Protein AF-A0A399YX96-F1 (afdb_monomer_lite)

Sequence (307 aa):
MKRCIVVVMVVLVTSLAITVPLSAQGDSEDGCGPETLAQVAQTAIDRYDPDSVSESSEQALARLQTLRDTIGELISSCESTGDQPGDGSSGTGTFADPFKFGVAGDTGQGLSIKVIGVVRPADTLIRSFNRFNDRPGPGQEYIRLTIEVSCNEGGSEACDTNYFDFNLTGSKGVVYDFASVVNDDDLDVTVFPGASGTGTVVFLIDAADTDLRLIYNEGFGSVSDGVFYEAEPSKDSGLEIRADSNVNIRSGPSTNAGVVDSLASGSTVIAFGRNQDGSWVQIANGWVFASLVTTDGDIMQLPITAQ

pLDDT: mean 81.13, std 20.94, range [28.62, 98.5]

Radius of gyration: 25.64 Å; chains: 1; bounding box: 59×78×49 Å

Foldseek 3Di:
DPPPPVVPVVVVVVPPPVPDPPDDDDDDPLQLDPVSLVVVLVVLVVVDDPPPPDDDPVRVVVSVVVSVVVNVVVVVVSVPDDPDQFDPDQFPQAPVTAGEALHWDDFVPQKTKHFQAKEPQCQVVLCVLPVPFDHADVQKGKMKTKMKMAGAAPDDAKDWDFQQQKWKDAPVRDIWHFDPGRHPFGGTDTGDHGDMDMGMTMTIDRNPGHQMWMWGHPPPHDSNSTGIYRRAHDLSHAFKKFFQAWWFFFAAPDPPGDGPDIDHHGDIFGFQAAAPVLQWTAHPRHITGNVRIDGPDDSVSHGHHYD

Secondary structure (DSSP, 8-state):
--SSSHHHHHHHHSS------S------TTS-SHHHHHHHHHHHHHT--TT-TT--HHHHHHHHHHHHHHHHHHHHHHTTS---SS------SSSSSPBPTT--EE-SSSEEEEEEEEESS-HHHHHHH-TTSPPPPTTEEEEEEEEEEEEPTT-SS-EEEEGGGEEEE-TT--EEEBP----SSB-EEEE-TT-EEEEEEEEEEETT--S-EEEE-GGG--GGGSEEEESS--TTSSEEEEESS-EEEESSSSTTSPEEEEEPTT-EEEEEEEETTSSEEEETTEEEEGGGEE-SS-GGGS-EEE-

Structure (mmCIF, N/CA/C/O backbone):
data_AF-A0A399YX96-F1
#
_entry.id   AF-A0A399YX96-F1
#
loop_
_atom_site.group_PDB
_atom_site.id
_atom_site.type_symbol
_atom_site.label_atom_id
_atom_site.label_alt_id
_atom_site.label_comp_id
_atom_site.label_asym_id
_atom_site.label_entity_id
_atom_site.label_seq_id
_atom_site.pdbx_PDB_ins_code
_atom_site.Cartn_x
_atom_site.Cartn_y
_atom_site.Cartn_z
_atom_site.occupancy
_atom_site.B_iso_or_equiv
_atom_site.auth_seq_id
_atom_site.auth_comp_id
_atom_site.auth_asym_id
_atom_site.auth_atom_id
_atom_site.pdbx_PDB_model_num
ATOM 1 N N . MET A 1 1 ? 25.264 54.366 -15.696 1.00 36.03 1 MET A N 1
ATOM 2 C CA . MET A 1 1 ? 24.262 53.298 -15.472 1.00 36.03 1 MET A CA 1
ATOM 3 C C . MET A 1 1 ? 24.603 52.484 -14.217 1.00 36.03 1 MET A C 1
ATOM 5 O O . MET A 1 1 ? 24.780 51.282 -14.292 1.00 36.03 1 MET A O 1
ATOM 9 N N . LYS A 1 2 ? 24.745 53.139 -13.054 1.00 35.56 2 LYS A N 1
ATOM 10 C CA . LYS A 1 2 ? 25.271 52.541 -11.803 1.00 35.56 2 LYS A CA 1
ATOM 11 C C . LYS A 1 2 ? 24.261 52.592 -10.639 1.00 35.56 2 LYS A C 1
ATOM 13 O O . LYS A 1 2 ? 24.653 52.683 -9.488 1.00 35.56 2 LYS A O 1
ATOM 18 N N . ARG A 1 3 ? 22.952 52.611 -10.923 1.00 35.84 3 ARG A N 1
ATOM 19 C CA . ARG A 1 3 ? 21.913 52.832 -9.892 1.00 35.84 3 ARG A CA 1
ATOM 20 C C . ARG A 1 3 ? 20.688 51.905 -9.956 1.00 35.84 3 ARG A C 1
ATOM 22 O O . ARG A 1 3 ? 19.729 52.163 -9.249 1.00 35.84 3 ARG A O 1
ATOM 29 N N . CYS A 1 4 ? 20.711 50.822 -10.742 1.00 29.91 4 CYS A N 1
ATOM 30 C CA . CYS A 1 4 ? 19.530 49.949 -10.896 1.00 29.91 4 CYS A CA 1
ATOM 31 C C . CYS A 1 4 ? 19.675 48.514 -10.359 1.00 29.91 4 CYS A C 1
ATOM 33 O O . CYS A 1 4 ? 18.680 47.806 -10.336 1.00 29.91 4 CYS A O 1
ATOM 35 N N . ILE A 1 5 ? 20.853 48.077 -9.896 1.00 32.53 5 ILE A N 1
ATOM 36 C CA . ILE A 1 5 ? 21.057 46.673 -9.470 1.00 32.53 5 ILE A CA 1
ATOM 37 C C . ILE A 1 5 ? 20.937 46.486 -7.944 1.00 32.53 5 ILE A C 1
ATOM 39 O O . ILE A 1 5 ? 20.555 45.418 -7.487 1.00 32.53 5 ILE A O 1
ATOM 43 N N . VAL A 1 6 ? 21.135 47.542 -7.146 1.00 31.14 6 VAL A N 1
ATOM 44 C CA . VAL A 1 6 ? 21.071 47.465 -5.669 1.00 31.14 6 VAL A CA 1
ATOM 45 C C . VAL A 1 6 ? 19.629 47.373 -5.137 1.00 31.14 6 VAL A C 1
ATOM 47 O O . VAL A 1 6 ? 19.399 46.855 -4.054 1.00 31.14 6 VAL A O 1
ATOM 50 N N . VAL A 1 7 ? 18.627 47.793 -5.916 1.00 30.36 7 VAL A N 1
ATOM 51 C CA . VAL A 1 7 ? 17.219 47.802 -5.468 1.00 30.36 7 VAL A CA 1
ATOM 52 C C . VAL A 1 7 ? 16.543 46.431 -5.618 1.00 30.36 7 VAL A C 1
ATOM 54 O O . VAL A 1 7 ? 15.575 46.153 -4.921 1.00 30.36 7 VAL A O 1
ATOM 57 N N . VAL A 1 8 ? 17.061 45.536 -6.468 1.00 29.70 8 VAL A N 1
ATOM 58 C CA . VAL A 1 8 ? 16.391 44.255 -6.767 1.00 29.70 8 VAL A CA 1
ATOM 59 C C . VAL A 1 8 ? 16.719 43.155 -5.743 1.00 29.70 8 VAL A C 1
ATOM 61 O O . VAL A 1 8 ? 15.898 42.271 -5.535 1.00 29.70 8 VAL A O 1
ATOM 64 N N . MET A 1 9 ? 17.844 43.230 -5.020 1.00 31.31 9 MET A N 1
ATOM 65 C CA . MET A 1 9 ? 18.164 42.240 -3.971 1.00 31.31 9 MET A CA 1
ATOM 66 C C . MET A 1 9 ? 17.649 42.593 -2.568 1.00 31.31 9 MET A C 1
ATOM 68 O O . MET A 1 9 ? 17.456 41.689 -1.762 1.00 31.31 9 MET A O 1
ATOM 72 N N . VAL A 1 10 ? 17.321 43.859 -2.288 1.00 30.53 10 VAL A N 1
ATOM 73 C CA . VAL A 1 10 ? 16.640 44.244 -1.029 1.00 30.53 10 VAL A CA 1
ATOM 74 C C . VAL A 1 10 ? 15.194 43.704 -0.986 1.00 30.53 10 VAL A C 1
ATOM 76 O O . VAL A 1 10 ? 14.619 43.506 0.085 1.00 30.53 10 VAL A O 1
ATOM 79 N N . VAL A 1 11 ? 14.623 43.369 -2.149 1.00 28.62 11 VAL A N 1
ATOM 80 C CA . VAL A 1 11 ? 13.278 42.776 -2.279 1.00 28.62 11 VAL A CA 1
ATOM 81 C C . VAL A 1 11 ? 13.254 41.276 -1.933 1.00 28.62 11 VAL A C 1
ATOM 83 O O . VAL A 1 11 ? 12.212 40.751 -1.546 1.00 28.62 11 VAL A O 1
ATOM 86 N N . LEU A 1 12 ? 14.395 40.579 -1.980 1.00 31.77 12 LEU A N 1
ATOM 87 C CA . LEU A 1 12 ? 14.459 39.144 -1.663 1.00 31.77 12 LEU A CA 1
ATOM 88 C C . LEU A 1 12 ? 14.667 38.848 -0.170 1.00 31.77 12 LEU A C 1
ATOM 90 O O . LEU A 1 12 ? 14.303 37.767 0.278 1.00 31.77 12 LEU A O 1
ATOM 94 N N . VAL A 1 13 ? 15.153 39.813 0.617 1.00 31.67 13 VAL A N 1
ATOM 95 C CA . VAL A 1 13 ? 15.307 39.657 2.079 1.00 31.67 13 VAL A CA 1
ATOM 96 C C . VAL A 1 13 ? 14.071 40.147 2.851 1.00 31.67 13 VAL A C 1
ATOM 98 O O . VAL A 1 13 ? 13.847 39.741 3.982 1.00 31.67 13 VAL A O 1
ATOM 101 N N . THR A 1 14 ? 13.193 40.941 2.230 1.00 31.69 14 THR A N 1
ATOM 102 C CA . THR A 1 14 ? 11.920 41.383 2.842 1.00 31.69 14 THR A CA 1
ATOM 103 C C . THR A 1 14 ? 10.740 40.438 2.589 1.00 31.69 14 THR A C 1
ATOM 105 O O . THR A 1 14 ? 9.659 40.665 3.124 1.00 31.69 14 THR A O 1
ATOM 108 N N . SER A 1 15 ? 10.939 39.359 1.820 1.00 35.44 15 SER A N 1
ATOM 109 C CA . SER A 1 15 ? 9.890 38.364 1.540 1.00 35.44 15 SER A CA 1
ATOM 110 C C . SER A 1 15 ? 9.968 37.104 2.413 1.00 35.44 15 SER A C 1
ATOM 112 O O . SER A 1 15 ? 9.049 36.294 2.369 1.00 35.44 15 SER A O 1
ATOM 114 N N . LEU A 1 16 ? 10.989 36.954 3.269 1.00 34.41 16 LEU A N 1
ATOM 115 C CA . LEU A 1 16 ? 10.926 36.018 4.400 1.00 34.41 16 LEU A CA 1
ATOM 116 C C . LEU A 1 16 ? 10.267 36.710 5.600 1.00 34.41 16 LEU A C 1
ATOM 118 O O . LEU A 1 16 ? 10.857 36.886 6.661 1.00 34.41 16 LEU A O 1
ATOM 122 N N . ALA A 1 17 ? 9.000 37.085 5.440 1.00 33.94 17 ALA A N 1
ATOM 123 C CA . ALA A 1 17 ? 8.111 37.099 6.589 1.00 33.94 17 ALA A CA 1
ATOM 124 C C . ALA A 1 17 ? 7.852 35.629 6.937 1.00 33.94 17 ALA A C 1
ATOM 126 O O . ALA A 1 17 ? 6.899 35.021 6.456 1.00 33.94 17 ALA A O 1
ATOM 127 N N . ILE A 1 18 ? 8.751 35.035 7.724 1.00 35.00 18 ILE A N 1
ATOM 128 C CA . ILE A 1 18 ? 8.459 33.791 8.426 1.00 35.00 18 ILE A CA 1
ATOM 129 C C . ILE A 1 18 ? 7.342 34.149 9.409 1.00 35.00 18 ILE A C 1
ATOM 131 O O . ILE A 1 18 ? 7.588 34.647 10.506 1.00 35.00 18 ILE A O 1
ATOM 135 N N . THR A 1 19 ? 6.089 33.972 8.998 1.00 31.42 19 THR A N 1
ATOM 136 C CA . THR A 1 19 ? 4.968 33.879 9.932 1.00 31.42 19 THR A CA 1
ATOM 137 C C . THR A 1 19 ? 5.165 32.606 10.739 1.00 31.42 19 THR A C 1
ATOM 139 O O . THR A 1 19 ? 4.697 31.538 10.356 1.00 31.42 19 THR A O 1
ATOM 142 N N . VAL A 1 20 ? 5.902 32.720 11.842 1.00 34.75 20 VAL A N 1
ATOM 143 C CA . VAL A 1 20 ? 5.908 31.716 12.903 1.00 34.75 20 VAL A CA 1
ATOM 144 C C . VAL A 1 20 ? 4.530 31.796 13.569 1.00 34.75 20 VAL A C 1
ATOM 146 O O . VAL A 1 20 ? 4.167 32.876 14.049 1.00 34.75 20 VAL A O 1
ATOM 149 N N . PRO A 1 21 ? 3.712 30.728 13.577 1.00 30.67 21 PRO A N 1
ATOM 150 C CA . PRO A 1 21 ? 2.484 30.730 14.354 1.00 30.67 21 PRO A CA 1
ATOM 151 C C . PRO A 1 21 ? 2.845 30.897 15.834 1.00 30.67 21 PRO A C 1
ATOM 153 O O . PRO A 1 21 ? 3.578 30.103 16.421 1.00 30.67 21 PRO A O 1
ATOM 156 N N . LEU A 1 22 ? 2.353 31.985 16.422 1.00 33.50 22 LEU A N 1
ATOM 157 C CA . LEU A 1 22 ? 2.592 32.358 17.808 1.00 33.50 22 LEU A CA 1
ATOM 158 C C . LEU A 1 22 ? 1.700 31.510 18.728 1.00 33.50 22 LEU A C 1
ATOM 160 O O . LEU A 1 22 ? 0.668 31.979 19.199 1.00 33.50 22 LEU A O 1
ATOM 164 N N . SER A 1 23 ? 2.069 30.252 18.965 1.0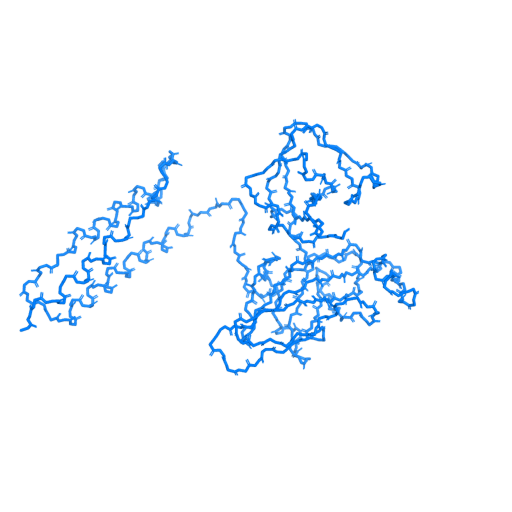0 33.47 23 SER A N 1
ATOM 165 C CA . SER A 1 23 ? 1.504 29.462 20.066 1.00 33.47 23 SER A CA 1
ATOM 166 C C . SER A 1 23 ? 2.339 28.218 20.369 1.00 33.47 23 SER A C 1
ATOM 168 O O . SER A 1 23 ? 2.031 27.135 19.887 1.00 33.47 23 SER A O 1
ATOM 170 N N . ALA A 1 24 ? 3.360 28.364 21.211 1.00 32.66 24 ALA A N 1
ATOM 171 C CA . ALA A 1 24 ? 3.826 27.298 22.097 1.00 32.66 24 ALA A CA 1
ATOM 172 C C . ALA A 1 24 ? 4.673 27.929 23.209 1.00 32.66 24 ALA A C 1
ATOM 174 O O . ALA A 1 24 ? 5.748 28.467 22.966 1.00 32.66 24 ALA A O 1
ATOM 175 N N . GLN A 1 25 ? 4.143 27.915 24.430 1.00 38.53 25 GLN A N 1
ATOM 176 C CA . GLN A 1 25 ? 4.901 28.208 25.640 1.00 38.53 25 GLN A CA 1
ATOM 177 C C . GLN A 1 25 ? 5.758 26.990 25.980 1.00 38.53 25 GLN A C 1
ATOM 179 O O . GLN A 1 25 ? 5.218 25.913 26.221 1.00 38.53 25 GLN A O 1
ATOM 184 N N . GLY A 1 26 ? 7.073 27.184 26.031 1.00 37.34 26 GLY A N 1
ATOM 185 C CA . GLY A 1 26 ? 8.024 26.200 26.530 1.00 37.34 26 GLY A CA 1
ATOM 186 C C . GLY A 1 26 ? 9.453 26.613 26.204 1.00 37.34 26 GLY A C 1
ATOM 187 O O . GLY A 1 26 ? 9.904 26.405 25.084 1.00 37.34 26 GLY A O 1
ATOM 188 N N . ASP A 1 27 ? 10.154 27.196 27.179 1.00 38.47 27 ASP A N 1
ATOM 189 C CA . ASP A 1 27 ? 11.608 27.362 27.125 1.00 38.47 27 ASP A CA 1
ATOM 190 C C . ASP A 1 27 ? 12.251 25.968 27.170 1.00 38.47 27 ASP A C 1
ATOM 192 O O . ASP A 1 27 ? 12.344 25.348 28.230 1.00 38.47 27 ASP A O 1
ATOM 196 N N . SER A 1 28 ? 12.659 25.444 26.015 1.00 46.84 28 SER A N 1
ATOM 197 C CA . SER A 1 28 ? 13.569 24.300 25.955 1.00 46.84 28 SER A CA 1
ATOM 198 C C . SER A 1 28 ? 14.981 24.786 26.297 1.00 46.84 28 SER A C 1
ATOM 200 O O . SER A 1 28 ? 15.499 25.675 25.616 1.00 46.84 28 SER A O 1
ATOM 202 N N . GLU A 1 29 ? 15.617 24.198 27.315 1.00 52.12 29 GLU A N 1
ATOM 203 C CA . GLU A 1 29 ? 16.979 24.541 27.773 1.00 52.12 29 GLU A CA 1
ATOM 204 C C . GLU A 1 29 ? 18.075 24.340 26.698 1.00 52.12 29 GLU A C 1
ATOM 206 O O . GLU A 1 29 ? 19.203 24.796 26.879 1.00 52.12 29 GLU A O 1
ATOM 211 N N . ASP A 1 30 ? 17.734 23.744 25.550 1.00 55.09 30 ASP A N 1
ATOM 212 C CA . ASP A 1 30 ? 18.654 23.407 24.457 1.00 55.09 30 ASP A CA 1
ATOM 213 C C . ASP A 1 30 ? 18.870 24.541 23.431 1.00 55.09 30 ASP A C 1
ATOM 215 O O . ASP A 1 30 ? 19.606 24.379 22.461 1.00 55.09 30 ASP A O 1
ATOM 219 N N . GLY A 1 31 ? 18.248 25.714 23.618 1.00 55.22 31 GLY A N 1
ATOM 220 C CA . GLY A 1 31 ? 18.497 26.903 22.782 1.00 55.22 31 GLY A CA 1
ATOM 221 C C . GLY A 1 31 ? 17.926 26.850 21.355 1.00 55.22 31 GLY A C 1
ATOM 222 O O . GLY A 1 31 ? 18.182 27.755 20.562 1.00 55.22 31 GLY A O 1
ATOM 223 N N . CYS A 1 32 ? 17.120 25.835 21.040 1.00 60.16 32 CYS A N 1
ATOM 224 C CA . CYS A 1 32 ? 16.467 25.638 19.740 1.00 60.16 32 CYS A CA 1
ATOM 225 C C . CYS A 1 32 ? 14.996 26.092 19.709 1.00 60.16 32 CYS A C 1
ATOM 227 O O . CYS A 1 32 ? 14.262 25.784 18.771 1.00 60.16 32 CYS A O 1
ATOM 229 N N . GLY A 1 33 ? 14.554 26.847 20.720 1.00 58.56 33 GLY A N 1
ATOM 230 C CA . GLY A 1 33 ? 13.228 27.458 20.723 1.00 58.56 33 GLY A CA 1
ATOM 231 C C . GLY A 1 33 ? 13.070 28.461 19.569 1.00 58.56 33 GLY A C 1
ATOM 232 O O . GLY A 1 33 ? 14.044 29.118 19.188 1.00 58.56 33 GLY A O 1
ATOM 233 N N . PRO A 1 34 ? 11.854 28.639 19.019 1.00 55.84 34 PRO A N 1
ATOM 234 C CA . PRO A 1 34 ? 11.613 29.535 17.885 1.00 55.84 34 PRO A CA 1
ATOM 235 C C . PRO A 1 34 ? 12.035 30.985 18.172 1.00 55.84 34 PRO A C 1
ATOM 237 O O . PRO A 1 34 ? 12.495 31.684 17.271 1.00 55.84 34 PRO A O 1
ATOM 240 N N . GLU A 1 35 ? 11.941 31.427 19.429 1.00 58.88 35 GLU A N 1
ATOM 241 C CA . GLU A 1 35 ? 12.392 32.752 19.864 1.00 58.88 35 GLU A CA 1
ATOM 242 C C . GLU A 1 35 ? 13.928 32.856 19.902 1.00 58.88 35 GLU A C 1
ATOM 244 O O . GLU A 1 35 ? 14.495 33.842 19.431 1.00 58.88 35 GLU A O 1
ATOM 249 N N . THR A 1 36 ? 14.622 31.811 20.365 1.00 61.62 36 THR A N 1
ATOM 250 C CA . THR A 1 36 ? 16.091 31.749 20.398 1.00 61.62 36 THR A CA 1
ATOM 251 C C . THR A 1 36 ? 16.683 31.663 18.992 1.00 61.62 36 THR A C 1
ATOM 253 O O . THR A 1 36 ? 17.611 32.404 18.672 1.00 61.62 36 THR A O 1
ATOM 256 N N . LEU A 1 37 ? 16.108 30.836 18.115 1.00 62.25 37 LEU A N 1
ATOM 257 C CA . LEU A 1 37 ? 16.505 30.735 16.708 1.00 62.25 37 LEU A CA 1
ATOM 258 C C . LEU A 1 37 ? 16.302 32.058 15.969 1.00 62.25 37 LEU A C 1
ATOM 260 O O . LEU A 1 37 ? 17.200 32.507 15.255 1.00 62.25 37 LEU A O 1
ATOM 264 N N . ALA A 1 38 ? 15.166 32.726 16.191 1.00 63.84 38 ALA A N 1
ATOM 265 C CA . ALA A 1 38 ? 14.924 34.057 15.647 1.00 63.84 38 ALA A CA 1
ATOM 266 C C . ALA A 1 38 ? 15.957 35.075 16.160 1.00 63.84 38 ALA A C 1
ATOM 268 O O . ALA A 1 38 ? 16.471 35.876 15.381 1.00 63.84 38 ALA A O 1
ATOM 269 N N . GLN A 1 39 ? 16.322 35.022 17.442 1.00 65.12 39 GLN A N 1
ATOM 270 C CA . GLN A 1 39 ? 17.298 35.933 18.043 1.00 65.12 39 GLN A CA 1
ATOM 271 C C . GLN A 1 39 ? 18.733 35.691 17.540 1.00 65.12 39 GLN A C 1
ATOM 273 O O . GLN A 1 39 ? 19.479 36.647 17.301 1.00 65.12 39 GLN A O 1
ATOM 278 N N . VAL A 1 40 ? 19.126 34.432 17.330 1.00 64.44 40 VAL A N 1
ATOM 279 C CA . VAL A 1 40 ? 20.440 34.063 16.779 1.00 64.44 40 VAL A CA 1
ATOM 280 C C . VAL A 1 40 ? 20.528 34.421 15.294 1.00 64.44 40 VAL A C 1
ATOM 282 O O . VAL A 1 40 ? 21.515 35.034 14.878 1.00 64.44 40 VAL A O 1
ATOM 285 N N . ALA A 1 41 ? 19.485 34.131 14.510 1.00 63.94 41 ALA A N 1
ATOM 286 C CA . ALA A 1 41 ? 19.393 34.542 13.111 1.00 63.94 41 ALA A CA 1
ATOM 287 C C . ALA A 1 41 ? 19.451 36.070 12.978 1.00 63.94 41 ALA A C 1
ATOM 289 O O . ALA A 1 41 ? 20.222 36.591 12.171 1.00 63.94 41 ALA A O 1
ATOM 290 N N . GLN A 1 42 ? 18.728 36.798 13.833 1.00 66.81 42 GLN A N 1
ATOM 291 C CA . GLN A 1 42 ? 18.772 38.257 13.855 1.00 66.81 42 GLN A CA 1
ATOM 292 C C . GLN A 1 42 ? 20.153 38.784 14.259 1.00 66.81 42 GLN A C 1
ATOM 294 O O . GLN A 1 42 ? 20.643 39.721 13.647 1.00 66.81 42 GLN A O 1
ATOM 299 N N . THR A 1 43 ? 20.848 38.143 15.202 1.00 69.50 43 THR A N 1
ATOM 300 C CA . THR A 1 43 ? 22.228 38.516 15.568 1.00 69.50 43 THR A CA 1
ATOM 301 C C . THR A 1 43 ? 23.212 38.303 14.411 1.00 69.50 43 THR A C 1
ATOM 303 O O . THR A 1 43 ? 24.141 39.095 14.233 1.00 69.50 43 THR A O 1
ATOM 306 N N . ALA A 1 44 ? 23.036 37.244 13.615 1.00 63.28 44 ALA A N 1
ATOM 307 C CA . ALA A 1 44 ? 23.841 36.995 12.419 1.00 63.28 44 ALA A CA 1
ATOM 308 C C . ALA A 1 44 ? 23.560 38.032 11.315 1.00 63.28 44 ALA A C 1
ATOM 310 O O . ALA A 1 44 ? 24.494 38.494 10.657 1.00 63.28 44 ALA A O 1
ATOM 311 N N . ILE A 1 45 ? 22.298 38.448 11.172 1.00 64.94 45 ILE A N 1
ATOM 312 C CA . ILE A 1 45 ? 21.859 39.516 10.262 1.00 64.94 45 ILE A CA 1
ATOM 313 C C . ILE A 1 45 ? 22.354 40.893 10.731 1.00 64.94 45 ILE A C 1
ATOM 315 O O . ILE A 1 45 ? 22.841 41.666 9.921 1.00 64.94 45 ILE A O 1
ATOM 319 N N . ASP A 1 46 ? 22.322 41.205 12.023 1.00 67.94 46 ASP A N 1
ATOM 320 C CA . ASP A 1 46 ? 22.764 42.506 12.548 1.00 67.94 46 ASP A CA 1
ATOM 321 C C . ASP A 1 46 ? 24.291 42.684 12.457 1.00 67.94 46 ASP A C 1
ATOM 323 O O . ASP A 1 46 ? 24.798 43.804 12.389 1.00 67.94 46 ASP A O 1
ATOM 327 N N . ARG A 1 47 ? 25.048 41.578 12.429 1.00 64.62 47 ARG A N 1
ATOM 328 C CA . ARG A 1 47 ? 26.493 41.578 12.129 1.00 64.62 47 ARG A CA 1
ATOM 329 C C . ARG A 1 47 ? 26.791 41.711 10.636 1.00 64.62 47 ARG A C 1
ATOM 331 O O . ARG A 1 47 ? 27.944 41.955 10.268 1.00 64.62 47 ARG A O 1
ATOM 338 N N . TYR A 1 48 ? 25.791 41.533 9.777 1.00 62.38 48 TYR A N 1
ATOM 339 C CA . TYR A 1 48 ? 25.925 41.778 8.353 1.00 62.38 48 TYR A CA 1
ATOM 340 C C . TYR A 1 48 ? 25.882 43.288 8.106 1.00 62.38 48 TYR A C 1
ATOM 342 O O . TYR A 1 48 ? 24.823 43.902 8.081 1.00 62.38 48 TYR A O 1
ATOM 350 N N . ASP A 1 49 ? 27.061 43.887 7.933 1.00 65.75 49 ASP A N 1
ATOM 351 C CA . ASP A 1 49 ? 27.200 45.265 7.459 1.00 65.75 49 ASP A CA 1
ATOM 352 C C . ASP A 1 49 ? 27.146 45.285 5.917 1.00 65.75 49 ASP A C 1
ATOM 354 O O . ASP A 1 49 ? 28.115 44.838 5.281 1.00 65.75 49 ASP A O 1
ATOM 358 N N . PRO A 1 50 ? 26.038 45.756 5.307 1.00 57.06 50 PRO A N 1
ATOM 359 C CA . PRO A 1 50 ? 25.887 45.822 3.855 1.00 57.06 50 PRO A CA 1
ATOM 360 C C . PRO A 1 50 ? 26.731 46.934 3.214 1.00 57.06 50 PRO A C 1
ATOM 362 O O . PRO A 1 50 ? 26.915 46.924 1.997 1.00 57.06 50 PRO A O 1
ATOM 365 N N . ASP A 1 51 ? 27.247 47.877 4.007 1.00 58.91 51 ASP A N 1
ATOM 366 C CA . ASP A 1 51 ? 27.916 49.092 3.543 1.00 58.91 51 ASP A CA 1
ATOM 367 C C . ASP A 1 51 ? 29.431 49.062 3.795 1.00 58.91 51 ASP A C 1
ATOM 369 O O . ASP A 1 51 ? 30.074 50.109 3.849 1.00 58.91 51 ASP A O 1
ATOM 373 N N . SER A 1 52 ? 30.058 47.884 3.885 1.00 58.78 52 SER A N 1
ATOM 374 C CA . SER A 1 52 ? 31.522 47.792 3.964 1.00 58.78 52 SER A CA 1
ATOM 375 C C . SER A 1 52 ? 32.162 48.399 2.703 1.00 58.78 52 SER A C 1
ATOM 377 O O . SER A 1 52 ? 32.203 47.788 1.634 1.00 58.78 52 SER A O 1
ATOM 379 N N . VAL A 1 53 ? 32.652 49.636 2.828 1.00 54.25 53 VAL A N 1
ATOM 380 C CA . VAL A 1 53 ? 32.877 50.589 1.720 1.00 54.25 53 VAL A CA 1
ATOM 381 C C . VAL A 1 53 ? 34.028 50.205 0.763 1.00 54.25 53 VAL A C 1
ATOM 383 O O . VAL A 1 53 ? 34.344 50.955 -0.159 1.00 54.25 53 VAL A O 1
ATOM 386 N N . SER A 1 54 ? 34.675 49.047 0.915 1.00 60.78 54 SER A N 1
ATOM 387 C CA . SER A 1 54 ? 35.861 48.693 0.116 1.00 60.78 54 SER A CA 1
ATOM 388 C C . SER A 1 54 ? 35.938 47.251 -0.382 1.00 60.78 54 SER A C 1
ATOM 390 O O . SER A 1 54 ? 37.024 46.818 -0.762 1.00 60.78 54 SER A O 1
ATOM 392 N N . GLU A 1 55 ? 34.838 46.502 -0.394 1.00 63.56 55 GLU A N 1
ATOM 393 C CA . GLU A 1 55 ? 34.872 45.095 -0.809 1.00 63.56 55 GLU A CA 1
ATOM 394 C C . GLU A 1 55 ? 34.557 44.894 -2.298 1.00 63.56 55 GLU A C 1
ATOM 396 O O . GLU A 1 55 ? 33.732 45.591 -2.896 1.00 63.56 55 GLU A O 1
ATOM 401 N N . SER A 1 56 ? 35.241 43.932 -2.922 1.00 70.38 56 SER A N 1
ATOM 402 C CA . SER A 1 56 ? 34.939 43.483 -4.281 1.00 70.38 56 SER A CA 1
ATOM 403 C C . SER A 1 56 ? 33.660 42.638 -4.305 1.00 70.38 56 SER A C 1
ATOM 405 O O . SER A 1 56 ? 33.234 42.083 -3.293 1.00 70.38 56 SER A O 1
ATOM 407 N N . SER A 1 57 ? 33.048 42.478 -5.482 1.00 63.69 57 SER A N 1
ATOM 408 C CA . SER A 1 57 ? 31.846 41.642 -5.634 1.00 63.69 57 SER A CA 1
ATOM 409 C C . SER A 1 57 ? 32.062 40.178 -5.223 1.00 63.69 57 SER A C 1
ATOM 411 O O . SER A 1 57 ? 31.123 39.522 -4.786 1.00 63.69 57 SER A O 1
ATOM 413 N N . GLU A 1 58 ? 33.292 39.678 -5.336 1.00 72.25 58 GLU A N 1
ATOM 414 C CA . GLU A 1 58 ? 33.666 38.320 -4.931 1.00 72.25 58 GLU A CA 1
ATOM 415 C C . GLU A 1 58 ? 33.743 38.188 -3.402 1.00 72.25 58 GLU A C 1
ATOM 417 O O . GLU A 1 58 ? 33.260 37.210 -2.836 1.00 72.25 58 GLU A O 1
ATOM 422 N N . GLN A 1 59 ? 34.247 39.220 -2.719 1.00 67.44 59 GLN A N 1
ATOM 423 C CA . GLN A 1 59 ? 34.284 39.284 -1.254 1.00 67.44 59 GLN A CA 1
ATOM 424 C C . GLN A 1 59 ? 32.875 39.394 -0.654 1.00 67.44 59 GLN A C 1
ATOM 426 O O . GLN A 1 59 ? 32.562 38.705 0.317 1.00 67.44 59 GLN A O 1
ATOM 431 N N . ALA A 1 60 ? 31.995 40.173 -1.287 1.00 64.62 60 ALA A N 1
ATOM 432 C CA . ALA A 1 60 ? 30.595 40.273 -0.883 1.00 64.62 60 ALA A CA 1
ATOM 433 C C . ALA A 1 60 ? 29.843 38.935 -1.035 1.00 64.62 60 ALA A C 1
ATOM 435 O O . ALA A 1 60 ? 29.053 38.565 -0.165 1.00 64.62 60 ALA A O 1
ATOM 436 N N . LEU A 1 61 ? 30.107 38.184 -2.114 1.00 68.50 61 LEU A N 1
ATOM 437 C CA . LEU A 1 61 ? 29.498 36.869 -2.338 1.00 68.50 61 LEU A CA 1
ATOM 438 C C . LEU A 1 61 ? 29.985 35.833 -1.318 1.00 68.50 61 LEU A C 1
ATOM 440 O O . LEU A 1 61 ? 29.164 35.108 -0.760 1.00 68.50 61 LEU A O 1
ATOM 444 N N . ALA A 1 62 ? 31.289 35.802 -1.033 1.00 70.94 62 ALA A N 1
ATOM 445 C CA . ALA A 1 62 ? 31.862 34.897 -0.039 1.00 70.94 62 ALA A CA 1
ATOM 446 C C . ALA A 1 62 ? 31.264 35.137 1.358 1.00 70.94 62 ALA A C 1
ATOM 448 O O . ALA A 1 62 ? 30.899 34.190 2.046 1.00 70.94 62 ALA A O 1
ATOM 449 N N . ARG A 1 63 ? 31.065 36.402 1.753 1.00 69.75 63 ARG A N 1
ATOM 450 C CA . ARG A 1 63 ? 30.423 36.747 3.034 1.00 69.75 63 ARG A CA 1
ATOM 451 C C . ARG A 1 63 ? 28.955 36.320 3.099 1.00 69.75 63 ARG A C 1
ATOM 453 O O . ARG A 1 63 ? 28.502 35.868 4.148 1.00 69.75 63 ARG A O 1
ATOM 460 N N . LEU A 1 64 ? 28.215 36.431 1.993 1.00 66.69 64 LEU A N 1
ATOM 461 C CA . LEU A 1 64 ? 26.835 35.935 1.906 1.00 66.69 64 LEU A CA 1
ATOM 462 C C . LEU A 1 64 ? 26.759 34.406 1.990 1.00 66.69 64 LEU A C 1
ATOM 464 O O . LEU A 1 64 ? 25.830 33.878 2.597 1.00 66.69 64 LEU A O 1
ATOM 468 N N . GLN A 1 65 ? 27.729 33.701 1.407 1.00 72.31 65 GLN A N 1
ATOM 469 C CA . GLN A 1 65 ? 27.844 32.248 1.543 1.00 72.31 65 GLN A CA 1
ATOM 470 C C . GLN A 1 65 ? 28.138 31.865 2.994 1.00 72.31 65 GLN A C 1
ATOM 472 O O . GLN A 1 65 ? 27.406 31.063 3.551 1.00 72.31 65 GLN A O 1
ATOM 477 N N . THR A 1 66 ? 29.079 32.538 3.662 1.00 74.62 66 THR A N 1
ATOM 478 C CA . THR A 1 66 ? 29.350 32.304 5.091 1.00 74.62 66 THR A CA 1
ATOM 479 C C . THR A 1 66 ? 28.116 32.522 5.971 1.00 74.62 66 THR A C 1
ATOM 481 O O . THR A 1 66 ? 27.874 31.735 6.882 1.00 74.62 66 THR A O 1
ATOM 484 N N . LEU A 1 67 ? 27.313 33.560 5.707 1.00 70.62 67 LEU A N 1
ATOM 485 C CA . LEU A 1 67 ? 26.063 33.795 6.440 1.00 70.62 67 LEU A CA 1
ATOM 486 C C . LEU A 1 67 ? 25.054 32.661 6.211 1.00 70.62 67 LEU A C 1
ATOM 488 O O . LEU A 1 67 ? 24.442 32.188 7.167 1.00 70.62 67 LEU A O 1
ATOM 492 N N . ARG A 1 68 ? 24.903 32.209 4.961 1.00 72.44 68 ARG A N 1
ATOM 493 C CA . ARG A 1 68 ? 24.047 31.069 4.611 1.00 72.44 68 ARG A CA 1
ATOM 494 C C . ARG A 1 68 ? 24.499 29.795 5.318 1.00 72.44 68 ARG A C 1
ATOM 496 O O . ARG A 1 68 ? 23.662 29.122 5.905 1.00 72.44 68 ARG A O 1
ATOM 503 N N . ASP A 1 69 ? 25.792 29.498 5.282 1.00 73.44 69 ASP A N 1
ATOM 504 C CA . ASP A 1 69 ? 26.357 28.283 5.866 1.00 73.44 69 ASP A CA 1
ATOM 505 C C . ASP A 1 69 ? 26.223 28.306 7.394 1.00 73.44 69 ASP A C 1
ATOM 507 O O . ASP A 1 69 ? 25.812 27.318 7.987 1.00 73.44 69 ASP A O 1
ATOM 511 N N . THR A 1 70 ? 26.432 29.468 8.027 1.00 69.88 70 THR A N 1
ATOM 512 C CA . THR A 1 70 ? 26.237 29.643 9.478 1.00 69.88 70 THR A CA 1
ATOM 513 C C . THR A 1 70 ? 24.782 29.401 9.889 1.00 69.88 70 THR A C 1
ATOM 515 O O . THR A 1 70 ? 24.520 28.737 10.888 1.00 69.88 70 THR A O 1
ATOM 518 N N . ILE A 1 71 ? 23.820 29.925 9.120 1.00 67.31 71 ILE A N 1
ATOM 519 C CA . ILE A 1 71 ? 22.390 29.684 9.362 1.00 67.31 71 ILE A CA 1
ATOM 520 C C . ILE A 1 71 ? 22.050 28.205 9.122 1.00 67.31 71 ILE A C 1
ATOM 522 O O . ILE A 1 71 ? 21.302 27.624 9.902 1.00 67.31 71 ILE A O 1
ATOM 526 N N . GLY A 1 72 ? 22.628 27.584 8.089 1.00 64.94 72 GLY A N 1
ATOM 527 C CA . GLY A 1 72 ? 22.448 26.163 7.784 1.00 64.94 72 GLY A CA 1
ATOM 528 C C . GLY A 1 72 ? 22.986 25.235 8.876 1.00 64.94 72 GLY A C 1
ATOM 529 O O . GLY A 1 72 ? 22.293 24.302 9.272 1.00 64.94 72 GLY A O 1
ATOM 530 N N . GLU A 1 73 ? 24.174 25.513 9.418 1.00 70.94 73 GLU A N 1
ATOM 531 C CA . GLU A 1 73 ? 24.763 24.761 10.535 1.00 70.94 73 GLU A CA 1
ATOM 532 C C . GLU A 1 73 ? 23.948 24.914 11.826 1.00 70.94 73 GLU A C 1
ATOM 534 O O . GLU A 1 73 ? 23.764 23.939 12.549 1.00 70.94 73 GLU A O 1
ATOM 539 N N . LEU A 1 74 ? 23.406 26.108 12.098 1.00 63.97 74 LEU A N 1
ATOM 540 C CA . LEU A 1 74 ? 22.517 26.347 13.241 1.00 63.97 74 LEU A CA 1
ATOM 541 C C . LEU A 1 74 ? 21.216 25.544 13.134 1.00 63.97 74 LEU A C 1
ATOM 543 O O . LEU A 1 74 ? 20.828 24.890 14.100 1.00 63.97 74 LEU A O 1
ATOM 547 N N . ILE A 1 75 ? 20.581 25.545 11.959 1.00 63.72 75 ILE A N 1
ATOM 548 C CA . ILE A 1 75 ? 19.387 24.730 11.688 1.00 63.72 75 ILE A CA 1
ATOM 549 C C . ILE A 1 75 ? 19.720 23.243 11.865 1.00 63.72 75 ILE A C 1
ATOM 551 O O . ILE A 1 75 ? 19.058 22.564 12.645 1.00 63.72 75 ILE A O 1
ATOM 555 N N . SER A 1 76 ? 20.817 22.779 11.258 1.00 65.38 76 SER A N 1
ATOM 556 C CA . SER A 1 76 ? 21.272 21.382 11.351 1.00 65.38 76 SER A CA 1
ATOM 557 C C . SER A 1 76 ? 21.601 20.963 12.790 1.00 65.38 76 SER A C 1
ATOM 559 O O . SER A 1 76 ? 21.397 19.815 13.172 1.00 65.38 76 SER A O 1
ATOM 561 N N . SER A 1 77 ? 22.100 21.886 13.622 1.00 62.41 77 SER A N 1
ATOM 562 C CA . SER A 1 77 ? 22.396 21.604 15.033 1.00 62.41 77 SER A CA 1
ATOM 563 C C . SER A 1 77 ? 21.132 21.381 15.872 1.00 62.41 77 SER A C 1
ATOM 565 O O . SER A 1 77 ? 21.150 20.567 16.797 1.00 62.41 77 SER A O 1
ATOM 567 N N . CYS A 1 78 ? 20.0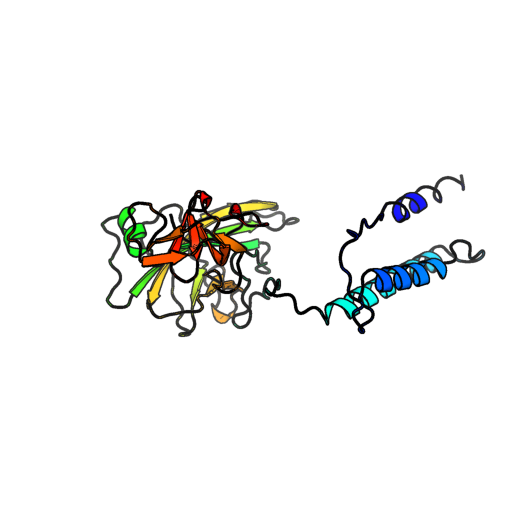24 22.030 15.501 1.00 56.38 78 CYS A N 1
ATOM 568 C CA . CYS A 1 78 ? 18.724 21.906 16.161 1.00 56.38 78 CYS A CA 1
ATOM 569 C C . CYS A 1 78 ? 17.870 20.737 15.649 1.00 56.38 78 CYS A C 1
ATOM 571 O O . CYS A 1 78 ? 16.898 20.365 16.299 1.00 56.38 78 CYS A O 1
ATOM 573 N N . GLU A 1 79 ? 18.245 20.109 14.535 1.00 58.94 79 GLU A N 1
ATOM 574 C CA . GLU A 1 79 ? 17.595 18.891 14.030 1.00 58.94 79 GLU A CA 1
ATOM 575 C C . GLU A 1 79 ? 17.967 17.632 14.842 1.00 58.94 79 GLU A C 1
ATOM 577 O O . GLU A 1 79 ? 17.367 16.578 14.652 1.00 58.94 79 GLU A O 1
ATOM 582 N N . SER A 1 80 ? 18.917 17.722 15.787 1.00 49.06 80 SER A N 1
ATOM 583 C CA . SER A 1 80 ? 19.372 16.572 16.591 1.00 49.06 80 SER A CA 1
ATOM 584 C C . SER A 1 80 ? 18.656 16.367 17.936 1.00 49.06 80 SER A C 1
ATOM 586 O O . SER A 1 80 ? 18.934 15.388 18.630 1.00 49.06 80 SER A O 1
ATOM 588 N N . THR A 1 81 ? 17.698 17.221 18.302 1.00 41.62 81 THR A N 1
ATOM 589 C CA . THR A 1 81 ? 16.903 17.074 19.534 1.00 41.62 81 THR A CA 1
ATOM 590 C C . THR A 1 81 ? 15.429 17.392 19.284 1.00 41.62 81 THR A C 1
ATOM 592 O O . THR A 1 81 ? 14.895 18.414 19.701 1.00 41.62 81 THR A O 1
ATOM 595 N N . GLY A 1 82 ? 14.748 16.474 18.600 1.00 36.66 82 GLY A N 1
ATOM 596 C CA . GLY A 1 82 ? 13.302 16.514 18.403 1.00 36.66 82 GLY A CA 1
ATOM 597 C C . GLY A 1 82 ? 12.713 15.111 18.373 1.00 36.66 82 GLY A C 1
ATOM 598 O O . GLY A 1 82 ? 12.408 14.595 17.306 1.00 36.66 82 GLY A O 1
ATOM 599 N N . ASP A 1 83 ? 12.555 14.495 19.545 1.00 34.44 83 ASP A N 1
ATOM 600 C CA . ASP A 1 83 ? 11.669 13.341 19.717 1.00 34.44 83 ASP A CA 1
ATOM 601 C C . ASP A 1 83 ? 10.220 13.851 19.558 1.00 34.44 83 ASP A C 1
ATOM 603 O O . ASP A 1 83 ? 9.647 14.475 20.457 1.00 34.44 83 ASP A O 1
ATOM 607 N N . GLN A 1 84 ? 9.669 13.704 18.350 1.00 34.19 84 GLN A N 1
ATOM 608 C CA . GLN A 1 84 ? 8.243 13.855 18.057 1.00 34.19 84 GLN A CA 1
ATOM 609 C C . GLN A 1 84 ? 7.612 12.461 17.956 1.00 34.19 84 GLN A C 1
ATOM 611 O O . GLN A 1 84 ? 8.208 11.565 17.357 1.00 34.19 84 GLN A O 1
ATOM 616 N N . PRO A 1 85 ? 6.404 12.250 18.505 1.00 36.25 85 PRO A N 1
ATOM 617 C CA . PRO A 1 85 ? 5.739 10.962 18.409 1.00 36.25 85 PRO A CA 1
ATOM 618 C C . PRO A 1 85 ? 5.289 10.716 16.959 1.00 36.25 85 PRO A C 1
ATOM 620 O O . PRO A 1 85 ? 4.388 11.391 16.466 1.00 36.25 85 PRO A O 1
ATOM 623 N N . GLY A 1 86 ? 5.933 9.742 16.306 1.00 39.38 86 GLY A N 1
ATOM 624 C CA . GLY A 1 86 ? 5.680 9.301 14.929 1.00 39.38 86 GLY A CA 1
ATOM 625 C C . GLY A 1 86 ? 6.817 9.692 13.982 1.00 39.38 86 GLY A C 1
ATOM 626 O O . GLY A 1 86 ? 6.718 10.697 13.289 1.00 39.38 86 GLY A O 1
ATOM 627 N N . ASP A 1 87 ? 7.899 8.912 13.978 1.00 37.31 87 ASP A N 1
ATOM 628 C CA . ASP A 1 87 ? 9.084 9.073 13.122 1.00 37.31 87 ASP A CA 1
ATOM 629 C C . ASP A 1 87 ? 8.718 9.360 11.646 1.00 37.31 87 ASP A C 1
ATOM 631 O O . ASP A 1 87 ? 8.268 8.481 10.914 1.00 37.31 87 ASP A O 1
ATOM 635 N N . GLY A 1 88 ? 8.917 10.615 11.230 1.00 47.03 88 GLY A N 1
ATOM 636 C CA . GLY A 1 88 ? 8.764 11.112 9.861 1.00 47.03 88 GLY A CA 1
ATOM 637 C C . GLY A 1 88 ? 9.976 10.861 8.955 1.00 47.03 88 GLY A C 1
ATOM 638 O O . GLY A 1 88 ? 10.142 11.570 7.963 1.00 47.03 88 GLY A O 1
ATOM 639 N N . SER A 1 89 ? 10.844 9.900 9.275 1.00 60.44 89 SER A N 1
ATOM 640 C CA . SER A 1 89 ? 11.865 9.400 8.359 1.00 60.44 89 SER A CA 1
ATOM 641 C C . SER A 1 89 ? 11.188 8.687 7.198 1.00 60.44 89 SER A C 1
ATOM 643 O O . SER A 1 89 ? 10.402 7.759 7.386 1.00 60.44 89 SER A O 1
ATOM 645 N N . SER A 1 90 ? 11.528 9.078 5.972 1.00 79.81 90 SER A N 1
ATOM 646 C CA . SER A 1 90 ? 11.073 8.387 4.766 1.00 79.81 90 SER A CA 1
ATOM 647 C C . SER A 1 90 ? 11.564 6.941 4.687 1.00 79.81 90 SER A C 1
ATOM 649 O O . SER A 1 90 ? 11.023 6.188 3.885 1.00 79.81 90 SER A O 1
ATOM 651 N N . GLY A 1 91 ? 12.563 6.556 5.493 1.00 87.44 91 GLY A N 1
ATOM 652 C CA . GLY A 1 91 ? 13.396 5.371 5.295 1.00 87.44 91 GLY A CA 1
ATOM 653 C C . GLY A 1 91 ? 14.476 5.609 4.234 1.00 87.44 91 GLY A C 1
ATOM 654 O O . GLY A 1 91 ? 14.416 6.583 3.477 1.00 87.44 91 GLY A O 1
ATOM 655 N N . THR A 1 92 ? 15.478 4.729 4.188 1.00 92.38 92 THR A N 1
ATOM 656 C CA . THR A 1 92 ? 16.621 4.795 3.252 1.00 92.38 92 THR A CA 1
ATOM 657 C C . THR A 1 92 ? 16.548 3.781 2.109 1.00 92.38 92 THR A C 1
ATOM 659 O O . THR A 1 92 ? 17.453 3.726 1.277 1.00 92.38 92 THR A O 1
ATOM 662 N N . GLY A 1 93 ? 15.492 2.966 2.055 1.00 93.56 93 GLY A N 1
ATOM 663 C CA . GLY A 1 93 ? 15.297 1.967 1.003 1.00 93.56 93 GLY A CA 1
ATOM 664 C C . GLY A 1 93 ? 16.137 0.702 1.172 1.00 93.56 93 GLY A C 1
ATOM 665 O O . GLY A 1 93 ? 16.282 -0.070 0.227 1.00 93.56 93 GLY A O 1
ATOM 666 N N . THR A 1 94 ? 16.699 0.466 2.359 1.00 92.81 94 THR A N 1
ATOM 667 C CA . THR A 1 94 ? 17.493 -0.736 2.657 1.00 92.81 94 THR A CA 1
ATOM 668 C C . THR A 1 94 ? 16.638 -1.806 3.326 1.00 92.81 94 THR A C 1
ATOM 670 O O . THR A 1 94 ? 15.583 -1.514 3.877 1.00 92.81 94 THR A O 1
ATOM 673 N N . PHE A 1 95 ? 17.106 -3.058 3.373 1.00 90.00 95 PHE A N 1
ATOM 674 C CA . PHE A 1 95 ? 16.396 -4.077 4.151 1.00 90.00 95 PHE A CA 1
ATOM 675 C C . PHE A 1 95 ? 16.259 -3.665 5.625 1.00 90.00 95 PHE A C 1
ATOM 677 O O . PHE A 1 95 ? 15.208 -3.857 6.214 1.00 90.00 95 PHE A O 1
ATOM 684 N N . ALA A 1 96 ? 17.291 -3.099 6.254 1.00 90.19 96 ALA A N 1
ATOM 685 C CA . ALA A 1 96 ? 17.206 -2.711 7.665 1.00 90.19 96 ALA A CA 1
ATOM 686 C C . ALA A 1 96 ? 16.286 -1.502 7.899 1.00 90.19 96 ALA A C 1
ATOM 688 O O . ALA A 1 96 ? 15.666 -1.411 8.956 1.00 90.19 96 ALA A O 1
ATOM 689 N N . ASP A 1 97 ? 16.196 -0.615 6.913 1.00 92.12 97 ASP A N 1
ATOM 690 C CA . ASP A 1 97 ? 15.448 0.633 6.965 1.00 92.12 97 ASP A CA 1
ATOM 691 C C . ASP A 1 97 ? 14.746 0.878 5.613 1.00 92.12 97 ASP A C 1
ATOM 693 O O . ASP A 1 97 ? 15.249 1.631 4.767 1.00 92.12 97 ASP A O 1
ATOM 697 N N . PRO A 1 98 ? 13.633 0.162 5.356 1.00 94.31 98 PRO A N 1
ATOM 698 C CA . PRO A 1 98 ? 12.887 0.283 4.110 1.00 94.31 98 PRO A CA 1
ATOM 699 C C . PRO A 1 98 ? 12.207 1.647 4.025 1.00 94.31 98 PRO A C 1
ATOM 701 O O . PRO A 1 98 ? 11.880 2.249 5.050 1.00 94.31 98 PRO A O 1
ATOM 704 N N . PHE A 1 99 ? 11.933 2.107 2.805 1.00 94.94 99 PHE A N 1
ATOM 705 C CA . PHE A 1 99 ? 11.057 3.255 2.617 1.00 94.94 99 PHE A CA 1
ATOM 706 C C . PHE A 1 99 ? 9.692 2.984 3.253 1.00 94.94 99 PHE A C 1
ATOM 708 O O . PHE A 1 99 ? 9.129 1.898 3.089 1.00 94.94 99 PHE A O 1
ATOM 715 N N . LYS A 1 100 ? 9.167 3.958 3.995 1.00 91.81 100 LYS A N 1
ATOM 716 C CA . LYS A 1 100 ? 7.920 3.793 4.747 1.00 91.81 100 LYS A CA 1
ATOM 717 C C . LYS A 1 100 ? 6.724 3.598 3.830 1.00 91.81 100 LYS A C 1
ATOM 719 O O . LYS A 1 100 ? 6.681 4.116 2.711 1.00 91.81 100 LYS A O 1
ATOM 724 N N . PHE A 1 101 ? 5.723 2.873 4.321 1.00 90.69 101 PHE A N 1
ATOM 725 C CA . PHE A 1 101 ? 4.479 2.696 3.583 1.00 90.69 101 PHE A CA 1
ATOM 726 C C . PHE A 1 101 ? 3.875 4.068 3.260 1.00 90.69 101 PHE A C 1
ATOM 728 O O . PHE A 1 101 ? 3.818 4.953 4.113 1.00 90.69 101 PHE A O 1
ATOM 735 N N . GLY A 1 102 ? 3.396 4.260 2.031 1.00 87.94 102 GLY A N 1
ATOM 736 C CA . GLY A 1 102 ? 2.814 5.534 1.622 1.00 87.94 102 GLY A CA 1
ATOM 737 C C . GLY A 1 102 ? 3.832 6.665 1.463 1.00 87.94 102 GLY A C 1
ATOM 738 O O . GLY A 1 102 ? 3.417 7.807 1.272 1.00 87.94 102 GLY A O 1
ATOM 739 N N . VAL A 1 103 ? 5.136 6.378 1.477 1.00 89.31 103 VAL A N 1
ATOM 740 C CA . VAL A 1 103 ? 6.202 7.331 1.149 1.00 89.31 103 VAL A CA 1
ATOM 741 C C . VAL A 1 103 ? 6.852 6.930 -0.173 1.00 89.31 103 VAL A C 1
ATOM 743 O O . VAL A 1 103 ? 7.104 5.754 -0.424 1.00 89.31 103 VAL A O 1
ATOM 746 N N . ALA A 1 104 ? 7.069 7.911 -1.053 1.00 92.62 104 ALA A N 1
ATOM 747 C CA . ALA A 1 104 ? 7.768 7.681 -2.311 1.00 92.62 104 ALA A CA 1
ATOM 748 C C . ALA A 1 104 ? 9.272 7.547 -2.046 1.00 92.62 104 ALA A C 1
ATOM 750 O O . ALA A 1 104 ? 9.871 8.430 -1.432 1.00 92.62 104 ALA A O 1
ATOM 751 N N . GLY A 1 105 ? 9.867 6.456 -2.517 1.00 94.12 105 GLY A N 1
ATOM 752 C CA . GLY A 1 105 ? 11.296 6.191 -2.407 1.00 94.12 105 GLY A CA 1
ATOM 753 C C . GLY A 1 105 ? 11.956 6.098 -3.775 1.00 94.12 105 GLY A C 1
ATOM 754 O O . GLY A 1 105 ? 11.497 5.336 -4.633 1.00 94.12 105 GLY A O 1
ATOM 755 N N . ASP A 1 106 ? 13.029 6.866 -3.963 1.00 93.44 106 ASP A N 1
ATOM 756 C CA . ASP A 1 106 ? 13.829 6.858 -5.188 1.00 93.44 106 ASP A CA 1
ATOM 757 C C . ASP A 1 106 ? 14.560 5.519 -5.327 1.00 93.44 106 ASP A C 1
ATOM 759 O O . ASP A 1 106 ? 15.230 5.052 -4.404 1.00 93.44 106 ASP A O 1
ATOM 763 N N . THR A 1 107 ? 14.435 4.905 -6.497 1.00 92.88 107 THR A N 1
ATOM 764 C CA . THR A 1 107 ? 15.121 3.648 -6.815 1.00 92.88 107 THR A CA 1
ATOM 765 C C . THR A 1 107 ? 16.595 3.848 -7.166 1.00 92.88 107 THR A C 1
ATOM 767 O O . THR A 1 107 ? 17.345 2.879 -7.276 1.00 92.88 107 THR A O 1
ATOM 770 N N . GLY A 1 108 ? 17.016 5.094 -7.408 1.00 89.44 108 GLY A N 1
ATOM 771 C CA . GLY A 1 108 ? 18.322 5.423 -7.978 1.00 89.44 108 GLY A CA 1
ATOM 772 C C . GLY A 1 108 ? 18.414 5.171 -9.487 1.00 89.44 108 GLY A C 1
ATOM 773 O O . GLY A 1 108 ? 19.481 5.361 -10.070 1.00 89.44 108 GLY A O 1
ATOM 774 N N . GLN A 1 109 ? 17.312 4.767 -10.128 1.00 87.94 109 GLN A N 1
ATOM 775 C CA . GLN A 1 109 ? 17.235 4.418 -11.553 1.00 87.94 109 GLN A CA 1
ATOM 776 C C . GLN A 1 109 ? 16.354 5.394 -12.350 1.00 87.94 109 GLN A C 1
ATOM 778 O O . GLN A 1 109 ? 15.950 5.113 -13.472 1.00 87.94 109 GLN A O 1
ATOM 783 N N . GLY A 1 110 ? 16.054 6.567 -11.785 1.00 89.62 110 GLY A N 1
ATOM 784 C CA . GLY A 1 110 ? 15.240 7.587 -12.453 1.00 89.62 110 GLY A CA 1
ATOM 785 C C . GLY A 1 110 ? 13.731 7.412 -12.272 1.00 89.62 110 GLY A C 1
ATOM 786 O O . GLY A 1 110 ? 12.970 8.198 -12.831 1.00 89.62 110 GLY A O 1
ATOM 787 N N . LEU A 1 111 ? 13.296 6.452 -11.455 1.00 93.25 111 LEU A N 1
ATOM 788 C CA . LEU A 1 111 ? 11.907 6.316 -11.024 1.00 93.25 111 LEU A CA 1
ATOM 789 C C . LEU A 1 111 ? 11.804 6.195 -9.503 1.00 93.25 111 LEU A C 1
ATOM 791 O O . LEU A 1 111 ? 12.703 5.675 -8.842 1.00 93.25 111 LEU A O 1
ATOM 795 N N . SER A 1 112 ? 10.692 6.668 -8.956 1.00 95.75 112 SER A N 1
ATOM 796 C CA . SER A 1 112 ? 10.334 6.542 -7.546 1.00 95.75 112 SER A CA 1
ATOM 797 C C . SER A 1 112 ? 9.119 5.634 -7.399 1.00 95.75 112 SER A C 1
ATOM 799 O O . SER A 1 112 ? 8.178 5.712 -8.191 1.00 95.75 112 SER A O 1
ATOM 801 N N . ILE A 1 113 ? 9.127 4.795 -6.367 1.00 97.19 113 ILE A N 1
ATOM 802 C CA . ILE A 1 113 ? 8.057 3.837 -6.072 1.00 97.19 113 ILE A CA 1
ATOM 803 C C . ILE A 1 113 ? 7.416 4.190 -4.740 1.00 97.19 113 ILE A C 1
ATOM 805 O O . ILE A 1 113 ? 8.087 4.623 -3.803 1.00 97.19 113 ILE A O 1
ATOM 809 N N . LYS A 1 114 ? 6.105 3.990 -4.651 1.00 95.62 114 LYS A N 1
ATOM 810 C CA . LYS A 1 114 ? 5.321 4.202 -3.440 1.00 95.62 114 LYS A CA 1
ATOM 811 C C . LYS A 1 114 ? 4.286 3.094 -3.300 1.00 95.62 114 LYS A C 1
ATOM 813 O O . LYS A 1 114 ? 3.459 2.898 -4.190 1.00 95.62 114 LYS A O 1
ATOM 818 N N . VAL A 1 115 ? 4.282 2.396 -2.167 1.00 96.62 115 VAL A N 1
ATOM 819 C CA . VAL A 1 115 ? 3.192 1.465 -1.836 1.00 96.62 115 VAL A CA 1
ATOM 820 C C . VAL A 1 115 ? 2.029 2.285 -1.284 1.00 96.62 115 VAL A C 1
ATOM 822 O O . VAL A 1 115 ? 2.163 2.931 -0.248 1.00 96.62 115 VAL A O 1
ATOM 825 N N . ILE A 1 116 ? 0.904 2.307 -2.000 1.00 91.88 116 ILE A N 1
ATOM 826 C CA . ILE A 1 116 ? -0.266 3.144 -1.673 1.00 91.88 116 ILE A CA 1
ATOM 827 C C . ILE A 1 116 ? -1.471 2.335 -1.188 1.00 91.88 116 ILE A C 1
ATOM 829 O O . ILE A 1 116 ? -2.416 2.898 -0.627 1.00 91.88 116 ILE A O 1
ATOM 833 N N . GLY A 1 117 ? -1.445 1.015 -1.373 1.00 90.12 117 GLY A N 1
ATOM 834 C CA . GLY A 1 117 ? -2.489 0.145 -0.858 1.00 90.12 117 GLY A CA 1
ATOM 835 C C . GLY A 1 117 ? -2.045 -1.295 -0.654 1.00 90.12 117 GLY A C 1
ATOM 836 O O . GLY A 1 117 ? -1.120 -1.774 -1.304 1.00 90.12 117 GLY A O 1
ATOM 837 N N . VAL A 1 118 ? -2.735 -1.991 0.241 1.00 95.44 118 VAL A N 1
ATOM 838 C CA . VAL A 1 118 ? -2.518 -3.402 0.558 1.00 95.44 118 VAL A CA 1
ATOM 839 C C . VAL A 1 118 ? -3.848 -4.075 0.873 1.00 95.44 118 VAL A C 1
ATOM 841 O O . VAL A 1 118 ? -4.673 -3.530 1.587 1.00 95.44 118 VAL A O 1
ATOM 844 N N . VAL A 1 119 ? -4.082 -5.280 0.364 1.00 92.88 119 VAL A N 1
ATOM 845 C CA . VAL A 1 119 ? -5.189 -6.135 0.808 1.00 92.88 119 VAL A CA 1
ATOM 846 C C . VAL A 1 119 ? -4.599 -7.452 1.284 1.00 92.88 119 VAL A C 1
ATOM 848 O O . VAL A 1 119 ? -3.945 -8.153 0.510 1.00 92.88 119 VAL A O 1
ATOM 851 N N . ARG A 1 120 ? -4.835 -7.785 2.556 1.00 93.31 120 ARG A N 1
ATOM 852 C CA . ARG A 1 120 ? -4.332 -8.998 3.206 1.00 93.31 120 ARG A CA 1
ATOM 853 C C . ARG A 1 120 ? -5.333 -9.502 4.265 1.00 93.31 120 ARG A C 1
ATOM 855 O O . ARG A 1 120 ? -5.706 -8.722 5.142 1.00 93.31 120 ARG A O 1
ATOM 862 N N . PRO A 1 121 ? -5.774 -10.773 4.218 1.00 94.88 121 PRO A N 1
ATOM 863 C CA . PRO A 1 121 ? -5.644 -11.697 3.090 1.00 94.88 121 PRO A CA 1
ATOM 864 C C . PRO A 1 121 ? -6.470 -11.234 1.879 1.00 94.88 121 PRO A C 1
ATOM 866 O O . PRO A 1 121 ? -7.637 -10.860 2.002 1.00 94.88 121 PRO A O 1
ATOM 869 N N . ALA A 1 122 ? -5.893 -11.325 0.683 1.00 95.62 122 ALA A N 1
ATOM 870 C CA . ALA A 1 122 ? -6.554 -11.037 -0.589 1.00 95.62 122 ALA A CA 1
ATOM 871 C C . ALA A 1 122 ? -7.274 -12.258 -1.194 1.00 95.62 122 ALA A C 1
ATOM 873 O O . ALA A 1 122 ? -7.824 -12.163 -2.288 1.00 95.62 122 ALA A O 1
ATOM 874 N N . ASP A 1 123 ? -7.324 -13.400 -0.505 1.00 95.31 123 ASP A N 1
ATOM 875 C CA . ASP A 1 123 ? -7.835 -14.678 -1.024 1.00 95.31 123 ASP A CA 1
ATOM 876 C C . ASP A 1 123 ? -9.196 -14.582 -1.708 1.00 95.31 123 ASP A C 1
ATOM 878 O O . ASP A 1 123 ? -9.409 -15.117 -2.798 1.00 95.31 123 ASP A O 1
ATOM 882 N N . THR A 1 124 ? -10.137 -13.905 -1.050 1.00 92.25 124 THR A N 1
ATOM 883 C CA . THR A 1 124 ? -11.504 -13.752 -1.559 1.00 92.25 124 THR A CA 1
ATOM 884 C C . THR A 1 124 ? -11.539 -12.796 -2.746 1.00 92.25 124 THR A C 1
ATOM 886 O O . THR A 1 124 ? -12.256 -13.060 -3.712 1.00 92.25 124 THR A O 1
ATOM 889 N N . LEU A 1 125 ? -10.734 -11.731 -2.697 1.00 91.62 125 LEU A N 1
ATOM 890 C CA . LEU A 1 125 ? -10.623 -10.736 -3.758 1.00 91.62 125 LEU A CA 1
ATOM 891 C C . LEU A 1 125 ? -10.045 -11.364 -5.032 1.00 91.62 125 LEU A C 1
ATOM 893 O O . LEU A 1 125 ? -10.707 -11.357 -6.067 1.00 91.62 125 LEU A O 1
ATOM 897 N N . ILE A 1 126 ? -8.889 -12.025 -4.941 1.00 96.62 126 ILE A N 1
ATOM 898 C CA . ILE A 1 126 ? -8.237 -12.692 -6.079 1.00 96.62 126 ILE A CA 1
ATOM 899 C C . ILE A 1 126 ? -9.158 -13.739 -6.711 1.00 96.62 126 ILE A C 1
ATOM 901 O O . ILE A 1 126 ? -9.262 -13.867 -7.929 1.00 96.62 126 ILE A O 1
ATOM 905 N N . ARG A 1 127 ? -9.907 -14.471 -5.891 1.00 94.75 127 ARG A N 1
ATOM 906 C CA . ARG A 1 127 ? -10.901 -15.444 -6.359 1.00 94.75 127 ARG A CA 1
ATOM 907 C C . ARG A 1 127 ? -12.113 -14.841 -7.045 1.00 94.75 127 ARG A C 1
ATOM 909 O O . ARG A 1 127 ? -12.761 -15.545 -7.823 1.00 94.75 127 ARG A O 1
ATOM 916 N N . SER A 1 128 ? -12.443 -13.594 -6.730 1.00 95.06 128 SER A N 1
ATOM 917 C CA . SER A 1 128 ? -13.561 -12.885 -7.346 1.00 95.06 128 SER A CA 1
ATOM 918 C C . SER A 1 128 ? -13.256 -12.484 -8.792 1.00 95.06 128 SER A C 1
ATOM 920 O O . SER A 1 128 ? -14.154 -12.578 -9.627 1.00 95.06 128 SER A O 1
ATOM 922 N N . PHE A 1 129 ? -11.994 -12.159 -9.110 1.00 95.69 129 PHE A N 1
ATOM 923 C CA . PHE A 1 129 ? -11.555 -11.854 -10.477 1.00 95.69 129 PHE A CA 1
ATOM 924 C C . PHE A 1 129 ? -11.624 -13.072 -11.385 1.00 95.69 129 PHE A C 1
ATOM 926 O O . PHE A 1 129 ? -12.108 -13.001 -12.515 1.00 95.69 129 PHE A O 1
ATOM 933 N N . ASN A 1 130 ? -11.184 -14.222 -10.876 1.00 96.19 130 ASN A N 1
ATOM 934 C CA . ASN A 1 130 ? -11.302 -15.471 -11.598 1.00 96.19 130 ASN A CA 1
ATOM 935 C C . ASN A 1 130 ? -11.429 -16.661 -10.646 1.00 96.19 130 ASN A C 1
ATOM 937 O O . ASN A 1 130 ? -10.522 -17.003 -9.890 1.00 96.19 130 ASN A O 1
ATOM 941 N N . ARG A 1 131 ? -12.544 -17.383 -10.768 1.00 95.19 131 ARG A N 1
ATOM 942 C CA . ARG A 1 131 ? -12.806 -18.624 -10.023 1.00 95.19 131 ARG A CA 1
ATOM 943 C C . ARG A 1 131 ? -11.795 -19.749 -10.290 1.00 95.19 131 ARG A C 1
ATOM 945 O O . ARG A 1 131 ? -11.794 -20.719 -9.533 1.00 95.19 131 ARG A O 1
ATOM 952 N N . PHE A 1 132 ? -11.015 -19.650 -11.370 1.00 96.12 132 PHE A N 1
ATOM 953 C CA . PHE A 1 132 ? -9.937 -20.577 -11.724 1.00 96.12 132 PHE A CA 1
ATOM 954 C C . PHE A 1 132 ? -8.584 -20.210 -11.113 1.00 96.12 132 PHE A C 1
ATOM 956 O O . PHE A 1 132 ? -7.670 -21.019 -11.221 1.00 96.12 132 PHE A O 1
ATOM 963 N N . ASN A 1 133 ? -8.456 -19.054 -10.457 1.00 97.06 133 ASN A N 1
ATOM 964 C CA . ASN A 1 133 ? -7.278 -18.779 -9.645 1.00 97.06 133 ASN A CA 1
ATOM 965 C C . ASN A 1 133 ? -7.153 -19.836 -8.546 1.00 97.06 133 ASN A C 1
ATOM 967 O O . ASN A 1 133 ? -8.152 -20.221 -7.911 1.00 97.06 133 ASN A O 1
ATOM 971 N N . ASP A 1 134 ? -5.923 -20.295 -8.337 1.00 96.19 134 ASP A N 1
ATOM 972 C CA . ASP A 1 134 ? -5.623 -21.310 -7.342 1.00 96.19 134 ASP A CA 1
ATOM 973 C C . ASP A 1 134 ? -6.008 -20.840 -5.933 1.00 96.19 134 ASP A C 1
ATOM 975 O O . ASP A 1 134 ? -6.108 -19.652 -5.623 1.00 96.19 134 ASP A O 1
ATOM 979 N N . ARG A 1 135 ? -6.322 -21.804 -5.062 1.00 96.06 135 ARG A N 1
ATOM 980 C CA . ARG A 1 135 ? -6.514 -21.521 -3.634 1.00 96.06 135 ARG A CA 1
ATOM 981 C C . ARG A 1 135 ? -5.143 -21.486 -2.974 1.00 96.06 135 ARG A C 1
ATOM 983 O O . ARG A 1 135 ? -4.364 -22.398 -3.255 1.00 96.06 135 ARG A O 1
ATOM 990 N N . PRO A 1 136 ? -4.901 -20.568 -2.027 1.00 97.50 136 PRO A N 1
ATOM 991 C CA . PRO A 1 136 ? -3.773 -20.712 -1.124 1.00 97.50 136 PRO A CA 1
ATOM 992 C C . PRO A 1 136 ? -3.793 -22.084 -0.442 1.00 97.50 136 PRO A C 1
ATOM 994 O O . PRO A 1 136 ? -4.860 -22.609 -0.089 1.00 97.50 136 PRO A O 1
ATOM 997 N N . GLY A 1 137 ? -2.614 -22.688 -0.298 1.00 96.94 137 GLY A N 1
ATOM 998 C CA . GLY A 1 137 ? -2.441 -23.910 0.474 1.00 96.94 137 GLY A CA 1
ATOM 999 C C . GLY A 1 137 ? -2.622 -23.668 1.979 1.00 96.94 137 GLY A C 1
ATOM 1000 O O . GLY A 1 137 ? -2.766 -22.530 2.427 1.00 96.94 137 GLY A O 1
ATOM 1001 N N . PRO A 1 138 ? -2.613 -24.730 2.803 1.00 97.12 138 PRO A N 1
ATOM 1002 C CA . PRO A 1 138 ? -2.662 -24.583 4.255 1.00 97.12 138 PRO A CA 1
ATOM 1003 C C . PRO A 1 138 ? -1.544 -23.665 4.772 1.00 97.12 138 PRO A C 1
ATOM 1005 O O . PRO A 1 138 ? -0.372 -23.921 4.514 1.00 97.12 138 PRO A O 1
ATOM 1008 N N . GLY A 1 139 ? -1.915 -22.622 5.520 1.00 97.00 139 GLY A N 1
ATOM 1009 C CA . GLY A 1 139 ? -0.968 -21.648 6.077 1.00 97.00 139 GLY A CA 1
ATOM 1010 C C . GLY A 1 139 ? -0.456 -20.605 5.081 1.00 97.00 139 GLY A C 1
ATOM 1011 O O . GLY A 1 139 ? 0.441 -19.847 5.432 1.00 97.00 139 GLY A O 1
ATOM 1012 N N . GLN A 1 140 ? -1.008 -20.554 3.867 1.00 98.31 140 GLN A N 1
ATOM 1013 C CA . GLN A 1 140 ? -0.706 -19.520 2.883 1.00 98.31 140 GLN A CA 1
ATOM 1014 C C . GLN A 1 140 ? -1.895 -18.585 2.694 1.00 98.31 140 GLN A C 1
ATOM 1016 O O . GLN A 1 140 ? -3.041 -18.978 2.911 1.00 98.31 140 GLN A O 1
ATOM 1021 N N . GLU A 1 141 ? -1.615 -17.378 2.224 1.00 98.12 141 GLU A N 1
ATOM 1022 C CA . GLU A 1 141 ? -2.620 -16.399 1.818 1.00 98.12 141 GLU A CA 1
ATOM 1023 C C . GLU A 1 141 ? -2.077 -15.530 0.684 1.00 98.12 141 GLU A C 1
ATOM 1025 O O . GLU A 1 141 ? -0.863 -15.383 0.517 1.00 98.12 141 GLU A O 1
ATOM 1030 N N . TYR A 1 142 ? -2.975 -14.956 -0.109 1.00 98.44 142 TYR A N 1
ATOM 1031 C CA . TYR A 1 142 ? -2.600 -13.908 -1.044 1.00 98.44 142 TYR A CA 1
ATOM 1032 C C . TYR A 1 142 ? -2.477 -12.568 -0.321 1.00 98.44 142 TYR A C 1
ATOM 1034 O O . TYR A 1 142 ? -3.286 -12.232 0.544 1.00 98.44 142 TYR A O 1
ATOM 1042 N N . ILE A 1 143 ? -1.522 -11.758 -0.755 1.00 98.19 143 ILE A N 1
ATOM 1043 C CA . ILE A 1 143 ? -1.455 -10.323 -0.483 1.00 98.19 143 ILE A CA 1
ATOM 1044 C C . ILE A 1 143 ? -1.451 -9.591 -1.825 1.00 98.19 143 ILE A C 1
ATOM 1046 O O . ILE A 1 143 ? -0.765 -10.010 -2.757 1.00 98.19 143 ILE A O 1
ATOM 1050 N N . ARG A 1 144 ? -2.242 -8.522 -1.946 1.00 97.88 144 ARG A N 1
ATOM 1051 C CA . ARG A 1 144 ? -2.294 -7.668 -3.145 1.00 97.88 144 ARG A CA 1
ATOM 1052 C C . ARG A 1 144 ? -1.855 -6.263 -2.774 1.00 97.88 144 ARG A C 1
ATOM 1054 O O . ARG A 1 144 ? -2.523 -5.621 -1.966 1.00 97.88 144 ARG A O 1
ATOM 1061 N N . LEU A 1 145 ? -0.768 -5.791 -3.370 1.00 98.25 145 LEU A N 1
ATOM 1062 C CA . LEU A 1 145 ? -0.246 -4.442 -3.179 1.00 98.25 145 LEU A CA 1
ATOM 1063 C C . LEU A 1 145 ? -0.671 -3.548 -4.340 1.00 98.25 145 LEU A C 1
ATOM 1065 O O . LEU A 1 145 ? -0.694 -3.984 -5.486 1.00 98.25 145 LEU A O 1
ATOM 1069 N N . THR A 1 146 ? -1.010 -2.300 -4.035 1.00 97.25 146 THR A N 1
ATOM 1070 C CA . THR A 1 146 ? -1.218 -1.232 -5.019 1.00 97.25 146 THR A CA 1
ATOM 1071 C C . THR A 1 146 ? -0.021 -0.303 -4.961 1.00 97.25 146 THR A C 1
ATOM 1073 O O . THR A 1 146 ? 0.326 0.202 -3.889 1.00 97.25 146 THR A O 1
ATOM 1076 N N . ILE A 1 147 ? 0.609 -0.102 -6.109 1.00 97.69 147 ILE A N 1
ATOM 1077 C CA . ILE A 1 147 ? 1.870 0.608 -6.257 1.00 97.69 147 ILE A CA 1
ATOM 1078 C C . ILE A 1 147 ? 1.633 1.822 -7.150 1.00 97.69 147 ILE A C 1
ATOM 1080 O O . ILE A 1 147 ? 0.963 1.727 -8.177 1.00 97.69 147 ILE A O 1
ATOM 1084 N N . GLU A 1 148 ? 2.188 2.958 -6.749 1.00 97.25 148 GLU A N 1
ATOM 1085 C CA . GLU A 1 148 ? 2.362 4.132 -7.595 1.00 97.25 148 GLU A CA 1
ATOM 1086 C C . GLU A 1 148 ? 3.824 4.208 -8.044 1.00 97.25 148 GLU A C 1
ATOM 1088 O O . GLU A 1 148 ? 4.746 4.090 -7.232 1.00 97.25 148 GLU A O 1
ATOM 1093 N N . VAL A 1 149 ? 4.019 4.410 -9.343 1.00 97.88 149 VAL A N 1
ATOM 1094 C CA . VAL A 1 149 ? 5.319 4.597 -9.987 1.00 97.88 149 VAL A CA 1
ATOM 1095 C C . VAL A 1 149 ? 5.360 6.009 -10.547 1.00 97.88 149 VAL A C 1
ATOM 1097 O O . VAL A 1 149 ? 4.485 6.397 -11.320 1.00 97.88 149 VAL A O 1
ATOM 1100 N N . SER A 1 150 ? 6.374 6.780 -10.167 1.00 96.50 150 SER A N 1
ATOM 1101 C CA . SER A 1 150 ? 6.600 8.142 -10.656 1.00 96.50 150 SER A CA 1
ATOM 1102 C C . SER A 1 150 ? 7.921 8.214 -11.407 1.00 96.50 150 SER A C 1
ATOM 1104 O O . SER A 1 150 ? 8.954 7.829 -10.866 1.00 96.50 150 SER A O 1
ATOM 1106 N N . CYS A 1 151 ? 7.907 8.724 -12.638 1.00 95.81 151 CYS A N 1
ATOM 1107 C CA . CYS A 1 151 ? 9.135 8.947 -13.397 1.00 95.81 151 CYS A CA 1
ATOM 1108 C C . CYS A 1 151 ? 9.756 10.282 -12.988 1.00 95.81 151 CYS A C 1
ATOM 1110 O O . CYS A 1 151 ? 9.104 11.327 -13.092 1.00 95.81 151 CYS A O 1
ATOM 1112 N N . ASN A 1 152 ? 11.004 10.257 -12.522 1.00 91.25 152 ASN A N 1
ATOM 1113 C CA . ASN A 1 152 ? 11.673 11.441 -11.995 1.00 91.25 152 ASN A CA 1
ATOM 1114 C C . ASN A 1 152 ? 11.819 12.509 -13.099 1.00 91.25 152 ASN A C 1
ATOM 1116 O O . ASN A 1 152 ? 12.002 12.208 -14.283 1.00 91.25 152 ASN A O 1
ATOM 1120 N N . GLU A 1 153 ? 11.725 13.785 -12.722 1.00 88.75 153 GLU A N 1
ATOM 1121 C CA . GLU A 1 153 ? 11.887 14.889 -13.671 1.00 88.75 153 GLU A CA 1
ATOM 1122 C C . GLU A 1 153 ? 13.317 14.972 -14.237 1.00 88.75 153 GLU A C 1
ATOM 1124 O O . GLU A 1 153 ? 14.276 14.431 -13.690 1.00 88.75 153 GLU A O 1
ATOM 1129 N N . GLY A 1 154 ? 13.480 15.697 -15.348 1.00 81.19 154 GLY A N 1
ATOM 1130 C CA . GLY A 1 154 ? 14.793 15.985 -15.938 1.00 81.19 154 GLY A CA 1
ATOM 1131 C C . GLY A 1 154 ? 15.375 14.869 -16.813 1.00 81.19 154 GLY A C 1
ATOM 1132 O O . GLY A 1 154 ? 16.352 15.115 -17.522 1.00 81.19 154 GLY A O 1
ATOM 1133 N N . GLY A 1 155 ? 14.759 13.684 -16.823 1.00 78.38 155 GLY A N 1
ATOM 1134 C CA . GLY A 1 155 ? 15.029 12.633 -17.802 1.00 78.38 155 GLY A CA 1
ATOM 1135 C C . GLY A 1 155 ? 14.518 12.979 -19.207 1.00 78.38 155 GLY A C 1
ATOM 1136 O O . GLY A 1 155 ? 13.728 13.904 -19.400 1.00 78.38 155 GLY A O 1
ATOM 1137 N N . SER A 1 156 ? 14.964 12.217 -20.206 1.00 78.38 156 SER A N 1
ATOM 1138 C CA . SER A 1 156 ? 14.474 12.302 -21.593 1.00 78.38 156 SER A CA 1
ATOM 1139 C C . SER A 1 156 ? 13.845 11.006 -22.106 1.00 78.38 156 SER A C 1
ATOM 1141 O O . SER A 1 156 ? 13.288 10.993 -23.202 1.00 78.38 156 SER A O 1
ATOM 1143 N N . GLU A 1 157 ? 13.954 9.927 -21.336 1.00 89.25 157 GLU A N 1
ATOM 1144 C CA . GLU A 1 157 ? 13.414 8.607 -21.654 1.00 89.25 157 GLU A CA 1
ATOM 1145 C C . GLU A 1 157 ? 12.213 8.320 -20.752 1.00 89.25 157 GLU A C 1
ATOM 1147 O O . GLU A 1 157 ? 12.096 8.894 -19.669 1.00 89.25 157 GLU A O 1
ATOM 1152 N N . ALA A 1 158 ? 11.287 7.492 -21.235 1.00 92.94 158 ALA A N 1
ATOM 1153 C CA . ALA A 1 158 ? 10.177 7.034 -20.413 1.00 92.94 158 ALA A CA 1
ATOM 1154 C C . ALA A 1 158 ? 10.689 6.028 -19.375 1.00 92.94 158 ALA A C 1
ATOM 1156 O O . ALA A 1 158 ? 11.541 5.201 -19.695 1.00 92.94 158 ALA A O 1
ATOM 1157 N N . CYS A 1 159 ? 10.142 6.092 -18.166 1.00 94.38 159 CYS A N 1
ATOM 1158 C CA . CYS A 1 159 ? 10.303 5.043 -17.175 1.00 94.38 159 CYS A CA 1
ATOM 1159 C C . CYS A 1 159 ? 9.308 3.929 -17.494 1.00 94.38 159 CYS A C 1
ATOM 1161 O O . CYS A 1 159 ? 8.127 4.206 -17.728 1.00 94.38 159 CYS A O 1
ATOM 1163 N N . ASP A 1 160 ? 9.794 2.695 -17.511 1.00 93.69 160 ASP A N 1
ATOM 1164 C CA . ASP A 1 160 ? 9.019 1.502 -17.826 1.00 93.69 160 ASP A CA 1
ATOM 1165 C C . ASP A 1 160 ? 9.272 0.460 -16.736 1.00 93.69 160 ASP A C 1
ATOM 1167 O O . ASP A 1 160 ? 10.422 0.187 -16.401 1.00 93.69 160 ASP A O 1
ATOM 1171 N N . THR A 1 161 ? 8.209 -0.064 -16.138 1.00 95.38 161 THR A N 1
ATOM 1172 C CA . THR A 1 161 ? 8.287 -1.138 -15.145 1.00 95.38 161 THR A CA 1
ATOM 1173 C C . THR A 1 161 ? 6.979 -1.906 -15.109 1.00 95.38 161 THR A C 1
ATOM 1175 O O . THR A 1 161 ? 5.909 -1.398 -15.458 1.00 95.38 161 THR A O 1
ATOM 1178 N N . ASN A 1 162 ? 7.052 -3.145 -14.650 1.00 96.06 162 ASN A N 1
ATOM 1179 C CA . ASN A 1 162 ? 5.892 -4.002 -14.506 1.00 96.06 162 ASN A CA 1
ATOM 1180 C C . ASN A 1 162 ? 6.020 -4.892 -13.263 1.00 96.06 162 ASN A C 1
ATOM 1182 O O . ASN A 1 162 ? 7.018 -4.884 -12.547 1.00 96.06 162 ASN A O 1
ATOM 1186 N N . TYR A 1 163 ? 4.992 -5.694 -13.006 1.00 95.69 163 TYR A N 1
ATOM 1187 C CA . TYR A 1 163 ? 4.926 -6.578 -11.844 1.00 95.69 163 TYR A CA 1
ATOM 1188 C C . TYR A 1 163 ? 6.055 -7.625 -11.747 1.00 95.69 163 TYR A C 1
ATOM 1190 O O . TYR A 1 163 ? 6.232 -8.193 -10.670 1.00 95.69 163 TYR A O 1
ATOM 1198 N N . PHE A 1 164 ? 6.810 -7.905 -12.821 1.00 94.69 164 PHE A N 1
ATOM 1199 C CA . PHE A 1 164 ? 7.959 -8.820 -12.779 1.00 94.69 164 PHE A CA 1
ATOM 1200 C C . PHE A 1 164 ? 9.186 -8.212 -12.085 1.00 94.69 164 PHE A C 1
ATOM 1202 O O . PHE A 1 164 ? 10.046 -8.968 -11.640 1.00 94.69 164 PHE A O 1
ATOM 1209 N N . ASP A 1 165 ? 9.261 -6.885 -11.961 1.00 95.50 165 ASP A N 1
ATOM 1210 C CA . ASP A 1 165 ? 10.376 -6.176 -11.312 1.00 95.50 165 ASP A CA 1
ATOM 1211 C C . ASP A 1 165 ? 10.260 -6.155 -9.779 1.00 95.50 165 ASP A C 1
ATOM 1213 O O . ASP A 1 165 ? 10.952 -5.389 -9.103 1.00 95.50 165 ASP A O 1
ATOM 1217 N N . PHE A 1 166 ? 9.342 -6.956 -9.226 1.00 96.38 166 PHE A N 1
ATOM 1218 C CA . PHE A 1 166 ? 8.997 -6.932 -7.816 1.00 96.38 166 PHE A CA 1
ATOM 1219 C C . PHE A 1 166 ? 9.044 -8.310 -7.167 1.00 96.38 166 PHE A C 1
ATOM 1221 O O . PHE A 1 166 ? 8.463 -9.293 -7.631 1.00 96.38 166 PHE A O 1
ATOM 1228 N N . ASN A 1 167 ? 9.645 -8.325 -5.985 1.00 97.12 167 ASN A N 1
ATOM 1229 C CA . ASN A 1 167 ? 9.630 -9.434 -5.048 1.00 97.12 167 ASN A CA 1
ATOM 1230 C C . ASN A 1 167 ? 9.071 -8.974 -3.698 1.00 97.12 167 ASN A C 1
ATOM 1232 O O . ASN A 1 167 ? 8.965 -7.782 -3.416 1.00 97.12 167 ASN A O 1
ATOM 1236 N N . LEU A 1 168 ? 8.739 -9.920 -2.827 1.00 97.62 168 LEU A N 1
ATOM 1237 C CA . LEU A 1 168 ? 8.324 -9.626 -1.459 1.00 97.62 168 LEU A CA 1
ATOM 1238 C C . LEU A 1 168 ? 9.168 -10.427 -0.473 1.00 97.62 168 LEU A C 1
ATOM 1240 O O . LEU A 1 168 ? 9.541 -11.564 -0.742 1.00 97.62 168 LEU A O 1
ATOM 1244 N N . THR A 1 169 ? 9.442 -9.869 0.696 1.00 96.81 169 THR A N 1
ATOM 1245 C CA . THR A 1 169 ? 10.011 -10.614 1.821 1.00 96.81 169 THR A CA 1
ATOM 1246 C C . THR A 1 169 ? 9.380 -10.175 3.136 1.00 96.81 169 THR A C 1
ATOM 1248 O O . THR A 1 169 ? 8.557 -9.266 3.151 1.00 96.81 169 THR A O 1
ATOM 1251 N N . GLY A 1 170 ? 9.745 -10.822 4.235 1.00 94.69 170 GLY A N 1
ATOM 1252 C CA . GLY A 1 170 ? 9.250 -10.517 5.571 1.00 94.69 170 GLY A CA 1
ATOM 1253 C C . GLY A 1 170 ? 10.238 -10.926 6.655 1.00 94.69 170 GLY A C 1
ATOM 1254 O O . GLY A 1 170 ? 11.406 -11.232 6.389 1.00 94.69 170 GLY A O 1
ATOM 1255 N N . SER A 1 171 ? 9.762 -10.961 7.893 1.00 93.62 171 SER A N 1
ATOM 1256 C CA . SER A 1 171 ? 10.528 -11.322 9.085 1.00 93.62 171 SER A CA 1
ATOM 1257 C C . SER A 1 171 ? 11.073 -12.753 9.044 1.00 93.62 171 SER A C 1
ATOM 1259 O O . SER A 1 171 ? 12.086 -13.045 9.685 1.00 93.62 171 SER A O 1
ATOM 1261 N N . LYS A 1 172 ? 10.472 -13.645 8.245 1.00 94.38 172 LYS A N 1
ATOM 1262 C CA . LYS A 1 172 ? 10.998 -15.001 8.004 1.00 94.38 172 LYS A CA 1
ATOM 1263 C C . LYS A 1 172 ? 12.211 -15.037 7.072 1.00 94.38 172 LYS A C 1
ATOM 1265 O O . LYS A 1 172 ? 12.859 -16.079 6.981 1.00 94.38 172 LYS A O 1
ATOM 1270 N N . GLY A 1 173 ? 12.514 -13.943 6.371 1.00 90.75 173 GLY A N 1
ATOM 1271 C CA . GLY A 1 173 ? 13.625 -13.853 5.417 1.00 90.75 173 GLY A CA 1
ATOM 1272 C C . GLY A 1 173 ? 13.454 -14.722 4.166 1.00 90.75 173 GLY A C 1
ATOM 1273 O O . GLY A 1 173 ? 14.425 -14.971 3.454 1.00 90.75 173 GLY A O 1
ATOM 1274 N N . VAL A 1 174 ? 12.238 -15.211 3.903 1.00 94.44 174 VAL A N 1
ATOM 1275 C CA . VAL A 1 174 ? 11.885 -15.889 2.651 1.00 94.44 174 VAL A CA 1
ATOM 1276 C C . VAL A 1 174 ? 11.562 -14.825 1.608 1.00 94.44 174 VAL A C 1
ATOM 1278 O O . VAL A 1 174 ? 10.907 -13.832 1.921 1.00 94.44 174 VAL A O 1
ATOM 1281 N N . VAL A 1 175 ? 12.039 -15.020 0.381 1.00 96.00 175 VAL A N 1
ATOM 1282 C CA . VAL A 1 175 ? 11.675 -14.178 -0.761 1.00 96.00 175 VAL A CA 1
ATOM 1283 C C . VAL A 1 175 ? 10.548 -14.867 -1.520 1.00 96.00 175 VAL A C 1
ATOM 1285 O O . VAL A 1 175 ? 10.642 -16.055 -1.830 1.00 96.00 175 VAL A O 1
ATOM 1288 N N . TYR A 1 176 ? 9.489 -14.118 -1.793 1.00 97.00 176 TYR A N 1
ATOM 1289 C CA . TYR A 1 176 ? 8.334 -14.537 -2.567 1.00 97.00 176 TYR A CA 1
ATOM 1290 C C . TYR A 1 176 ? 8.371 -13.848 -3.931 1.00 97.00 176 TYR A C 1
ATOM 1292 O O . TYR A 1 176 ? 8.591 -12.637 -4.031 1.00 97.00 176 TYR A O 1
ATOM 1300 N N . ASP A 1 177 ? 8.138 -14.631 -4.977 1.00 95.62 177 ASP A N 1
ATOM 1301 C CA . ASP A 1 177 ? 7.865 -14.119 -6.317 1.00 95.62 177 ASP A CA 1
ATOM 1302 C C . ASP A 1 177 ? 6.390 -13.724 -6.442 1.00 95.62 177 ASP A C 1
ATOM 1304 O O . ASP A 1 177 ? 5.534 -14.181 -5.669 1.00 95.62 177 ASP A O 1
ATOM 1308 N N . PHE A 1 178 ? 6.085 -12.886 -7.433 1.00 95.31 178 PHE A N 1
ATOM 1309 C CA . PHE A 1 178 ? 4.706 -12.572 -7.791 1.00 95.31 178 PHE A CA 1
ATOM 1310 C C . PHE A 1 178 ? 3.903 -13.861 -8.056 1.00 95.31 178 PHE A C 1
ATOM 1312 O O . PHE A 1 178 ? 4.395 -14.873 -8.567 1.00 95.31 178 PHE A O 1
ATOM 1319 N N . ALA A 1 179 ? 2.622 -13.832 -7.713 1.00 97.06 179 ALA A N 1
ATOM 1320 C CA . ALA A 1 179 ? 1.695 -14.916 -7.964 1.00 97.06 179 ALA A CA 1
ATOM 1321 C C . ALA A 1 179 ? 1.154 -14.832 -9.395 1.00 97.06 179 ALA A C 1
ATOM 1323 O O . ALA A 1 179 ? 0.582 -13.822 -9.796 1.00 97.06 179 ALA A O 1
ATOM 1324 N N . SER A 1 180 ? 1.249 -15.930 -10.147 1.00 94.88 180 SER A N 1
ATOM 1325 C CA . SER A 1 180 ? 0.619 -16.043 -11.467 1.00 94.88 180 SER A CA 1
ATOM 1326 C C . SER A 1 180 ? -0.883 -16.318 -11.324 1.00 94.88 180 SER A C 1
ATOM 1328 O O . SER A 1 180 ? -1.342 -17.459 -11.387 1.00 94.88 180 SER A O 1
ATOM 1330 N N . VAL A 1 181 ? -1.653 -15.263 -11.066 1.00 96.69 181 VAL A N 1
ATOM 1331 C CA . VAL A 1 181 ? -3.116 -15.286 -10.927 1.00 96.69 181 VAL A CA 1
ATOM 1332 C C . VAL A 1 181 ? -3.740 -14.277 -11.882 1.00 96.69 181 VAL A C 1
ATOM 1334 O O . VAL A 1 181 ? -3.107 -13.306 -12.271 1.00 96.69 181 VAL A O 1
ATOM 1337 N N . VAL A 1 182 ? -5.002 -14.485 -12.254 1.00 97.00 182 VAL A N 1
ATOM 1338 C CA . VAL A 1 182 ? -5.770 -13.443 -12.941 1.00 97.00 182 VAL A CA 1
ATOM 1339 C C . VAL A 1 182 ? -6.192 -12.399 -11.916 1.00 97.00 182 VAL A C 1
ATOM 1341 O O . VAL A 1 182 ? -6.949 -12.705 -10.994 1.00 97.00 182 VAL A O 1
ATOM 1344 N N . ASN A 1 183 ? -5.726 -11.178 -12.099 1.00 94.62 183 ASN A N 1
ATOM 1345 C CA . ASN A 1 183 ? -6.011 -10.036 -11.250 1.00 94.62 183 ASN A CA 1
ATOM 1346 C C . ASN A 1 183 ? -6.515 -8.875 -12.121 1.00 94.62 183 ASN A C 1
ATOM 1348 O O . ASN A 1 183 ? -6.488 -8.949 -13.352 1.00 94.62 183 ASN A O 1
ATOM 1352 N N . ASP A 1 184 ? -7.085 -7.853 -11.493 1.00 92.88 184 ASP A N 1
ATOM 1353 C CA . ASP A 1 184 ? -7.366 -6.597 -12.171 1.00 92.88 184 ASP A CA 1
ATOM 1354 C C . ASP A 1 184 ? -6.187 -5.636 -12.018 1.00 92.88 184 ASP A C 1
ATOM 1356 O O . ASP A 1 184 ? -5.523 -5.612 -10.983 1.00 92.88 184 ASP A O 1
ATOM 1360 N N . ASP A 1 185 ? -5.971 -4.808 -13.042 1.00 93.94 185 ASP A N 1
ATOM 1361 C CA . ASP A 1 185 ? -5.015 -3.700 -12.960 1.00 93.94 185 ASP A CA 1
ATOM 1362 C C . ASP A 1 185 ? -3.601 -4.167 -12.561 1.00 93.94 185 ASP A C 1
ATOM 1364 O O . ASP A 1 185 ? -2.989 -3.639 -11.630 1.00 93.94 185 ASP A O 1
ATOM 1368 N N . ASP A 1 186 ? -3.109 -5.229 -13.210 1.00 97.31 186 ASP A N 1
ATOM 1369 C CA . ASP A 1 186 ? -1.723 -5.671 -13.043 1.00 97.31 186 ASP A CA 1
ATOM 1370 C C . ASP A 1 186 ? -0.778 -4.516 -13.385 1.00 97.31 186 ASP A C 1
ATOM 1372 O O . ASP A 1 186 ? -0.995 -3.789 -14.356 1.00 97.31 186 ASP A O 1
ATOM 1376 N N . LEU A 1 187 ? 0.264 -4.335 -12.573 1.00 97.44 187 LEU A N 1
ATOM 1377 C CA . LEU A 1 187 ? 1.230 -3.265 -12.775 1.00 97.44 187 LEU A CA 1
ATOM 1378 C C . LEU A 1 187 ? 1.964 -3.460 -14.108 1.00 97.44 187 LEU A C 1
ATOM 1380 O O . LEU A 1 187 ? 2.764 -4.383 -14.254 1.00 97.44 187 LEU A O 1
ATOM 1384 N N . ASP A 1 188 ? 1.696 -2.567 -15.052 1.00 96.94 188 ASP A N 1
ATOM 1385 C CA . ASP A 1 188 ? 2.359 -2.450 -16.351 1.00 96.94 188 ASP A CA 1
ATOM 1386 C C . ASP A 1 188 ? 2.341 -0.962 -16.728 1.00 96.94 188 ASP A C 1
ATOM 1388 O O . ASP A 1 188 ? 1.337 -0.428 -17.212 1.00 96.94 188 ASP A O 1
ATOM 1392 N N . VAL A 1 189 ? 3.401 -0.247 -16.346 1.00 96.00 189 VAL A N 1
ATOM 1393 C CA . VAL A 1 189 ? 3.434 1.217 -16.345 1.00 96.00 189 VAL A CA 1
ATOM 1394 C C . VAL A 1 189 ? 4.584 1.712 -17.203 1.00 96.00 189 VAL A C 1
ATOM 1396 O O . VAL A 1 189 ? 5.749 1.562 -16.853 1.00 96.00 189 VAL A O 1
ATOM 1399 N N . THR A 1 190 ? 4.230 2.441 -18.260 1.00 96.62 190 THR A N 1
ATOM 1400 C CA . THR A 1 190 ? 5.164 3.259 -19.036 1.00 96.62 190 THR A CA 1
ATOM 1401 C C . THR A 1 190 ? 4.762 4.730 -18.931 1.00 96.62 190 THR A C 1
ATOM 1403 O O . THR A 1 190 ? 3.699 5.132 -19.413 1.00 96.62 190 THR A O 1
ATOM 1406 N N . VAL A 1 191 ? 5.610 5.557 -18.319 1.00 94.56 191 VAL A N 1
ATOM 1407 C CA . VAL A 1 191 ? 5.341 6.985 -18.074 1.00 94.56 191 VAL A CA 1
ATOM 1408 C C . VAL A 1 191 ? 6.526 7.864 -18.463 1.00 94.56 191 VAL A C 1
ATOM 1410 O O . VAL A 1 191 ? 7.685 7.505 -18.286 1.00 94.56 191 VAL A O 1
ATOM 1413 N N . PHE A 1 192 ? 6.237 9.048 -19.002 1.00 94.75 192 PHE A N 1
ATOM 1414 C CA . PHE A 1 192 ? 7.266 10.044 -19.311 1.00 94.75 192 PHE A CA 1
ATOM 1415 C C . PHE A 1 192 ? 7.717 10.804 -18.051 1.00 94.75 192 PHE A C 1
ATOM 1417 O O . PHE A 1 192 ? 6.966 10.850 -17.075 1.00 94.75 192 PHE A O 1
ATOM 1424 N N . PRO A 1 193 ? 8.901 11.443 -18.072 1.00 95.88 193 PRO A N 1
ATOM 1425 C CA . PRO A 1 193 ? 9.408 12.242 -16.957 1.00 95.88 193 PRO A CA 1
ATOM 1426 C C . PRO A 1 193 ? 8.372 13.232 -16.409 1.00 95.88 193 PRO A C 1
ATOM 1428 O O . PRO A 1 193 ? 7.751 13.977 -17.172 1.00 95.88 193 PRO A O 1
ATOM 1431 N N . GLY A 1 194 ? 8.191 13.232 -15.086 1.00 92.06 194 GLY A N 1
ATOM 1432 C CA . GLY A 1 194 ? 7.206 14.050 -14.371 1.00 92.06 194 GLY A CA 1
ATOM 1433 C C . GLY A 1 194 ? 5.785 13.473 -14.328 1.00 92.06 194 GLY A C 1
ATOM 1434 O O . GLY A 1 194 ? 4.917 14.062 -13.686 1.00 92.06 194 GLY A O 1
ATOM 1435 N N . ALA A 1 195 ? 5.518 12.344 -14.991 1.00 94.62 195 ALA A N 1
ATOM 1436 C CA . ALA A 1 195 ? 4.243 11.636 -14.899 1.00 94.62 195 ALA A CA 1
ATOM 1437 C C . ALA A 1 195 ? 4.319 10.442 -13.934 1.00 94.62 195 ALA A C 1
ATOM 1439 O O . ALA A 1 195 ? 5.394 9.910 -13.646 1.00 94.62 195 ALA A O 1
ATOM 1440 N N . SER A 1 196 ? 3.148 10.007 -13.471 1.00 96.62 196 SER A N 1
ATOM 1441 C CA . SER A 1 196 ? 2.981 8.824 -12.632 1.00 96.62 196 SER A CA 1
ATOM 1442 C C . SER A 1 196 ? 1.892 7.898 -13.169 1.00 96.62 196 SER A C 1
ATOM 1444 O O . SER A 1 196 ? 1.015 8.305 -13.937 1.00 96.62 196 SER A O 1
ATOM 1446 N N . GLY A 1 197 ? 1.980 6.632 -12.777 1.00 95.81 197 GLY A N 1
ATOM 1447 C CA . GLY A 1 197 ? 0.999 5.593 -13.055 1.00 95.81 197 GLY A CA 1
ATOM 1448 C C . GLY A 1 197 ? 0.836 4.682 -11.845 1.00 95.81 197 GLY A C 1
ATOM 1449 O O . GLY A 1 197 ? 1.677 4.667 -10.946 1.00 95.81 197 GLY A O 1
ATOM 1450 N N . THR A 1 198 ? -0.258 3.931 -11.813 1.00 97.19 198 THR A N 1
ATOM 1451 C CA . THR A 1 198 ? -0.552 2.981 -10.739 1.00 97.19 198 THR A CA 1
ATOM 1452 C C . THR A 1 198 ? -0.875 1.617 -11.313 1.00 97.19 198 THR A C 1
ATOM 1454 O O . THR A 1 198 ? -1.358 1.519 -12.436 1.00 97.19 198 THR A O 1
ATOM 1457 N N . GLY A 1 199 ? -0.663 0.587 -10.511 1.00 97.19 199 GLY A N 1
ATOM 1458 C CA . GLY A 1 199 ? -1.112 -0.767 -10.792 1.00 97.19 199 GLY A CA 1
ATOM 1459 C C . GLY A 1 199 ? -0.813 -1.664 -9.604 1.00 97.19 199 GLY A C 1
ATOM 1460 O O . GLY A 1 199 ? -0.422 -1.188 -8.531 1.00 97.19 199 GLY A O 1
ATOM 1461 N N . THR A 1 200 ? -1.028 -2.964 -9.759 1.00 97.88 200 THR A N 1
ATOM 1462 C CA . THR A 1 200 ? -0.998 -3.893 -8.631 1.00 97.88 200 THR A CA 1
ATOM 1463 C C . THR A 1 200 ? -0.114 -5.105 -8.846 1.00 97.88 200 THR A C 1
ATOM 1465 O O . THR A 1 200 ? 0.126 -5.546 -9.967 1.00 97.88 200 THR A O 1
ATOM 1468 N N . VAL A 1 201 ? 0.388 -5.636 -7.732 1.00 98.12 201 VAL A N 1
ATOM 1469 C CA . VAL A 1 201 ? 1.205 -6.850 -7.695 1.00 98.12 201 VAL A CA 1
ATOM 1470 C C . VAL A 1 201 ? 0.644 -7.768 -6.619 1.00 98.12 201 VAL A C 1
ATOM 1472 O O . VAL A 1 201 ? 0.318 -7.332 -5.511 1.00 98.12 201 VAL A O 1
ATOM 1475 N N . VAL A 1 202 ? 0.502 -9.048 -6.950 1.00 98.44 202 VAL A N 1
ATOM 1476 C CA . VAL A 1 202 ? -0.047 -10.069 -6.054 1.00 98.44 202 VAL A CA 1
ATOM 1477 C C . VAL A 1 202 ? 1.057 -11.045 -5.683 1.00 98.44 202 VAL A C 1
ATOM 1479 O O . VAL A 1 202 ? 1.795 -11.485 -6.554 1.00 98.44 202 VAL A O 1
ATOM 1482 N N . PHE A 1 203 ? 1.131 -11.442 -4.415 1.00 98.50 203 PHE A N 1
ATOM 1483 C CA . PHE A 1 203 ? 2.055 -12.467 -3.924 1.00 98.50 203 PHE A CA 1
ATOM 1484 C C . PHE A 1 203 ? 1.283 -13.549 -3.168 1.00 98.50 203 PHE A C 1
ATOM 1486 O O . PHE A 1 203 ? 0.273 -13.257 -2.526 1.00 98.50 203 PHE A O 1
ATOM 1493 N N . LEU A 1 204 ? 1.759 -14.795 -3.227 1.00 98.50 204 LEU A N 1
ATOM 1494 C CA . LEU A 1 204 ? 1.299 -15.886 -2.363 1.00 98.50 204 LEU A CA 1
ATOM 1495 C C . LEU A 1 204 ? 2.344 -16.103 -1.269 1.00 98.50 204 LEU A C 1
ATOM 1497 O O . LEU A 1 204 ? 3.449 -16.560 -1.555 1.00 98.50 204 LEU A O 1
ATOM 1501 N N . ILE A 1 205 ? 1.990 -15.789 -0.028 1.00 98.38 205 ILE A N 1
ATOM 1502 C CA . ILE A 1 205 ? 2.929 -15.746 1.097 1.00 98.38 205 ILE A CA 1
ATOM 1503 C C . ILE A 1 205 ? 2.569 -16.772 2.165 1.00 98.38 205 ILE A C 1
ATOM 1505 O O . ILE A 1 205 ? 1.467 -17.324 2.174 1.00 98.38 205 ILE A O 1
ATOM 1509 N N . ASP A 1 206 ? 3.491 -17.018 3.092 1.00 98.25 206 ASP A N 1
ATOM 1510 C CA . ASP A 1 206 ? 3.152 -17.658 4.361 1.00 98.25 206 ASP A CA 1
ATOM 1511 C C . ASP A 1 206 ? 2.355 -16.664 5.225 1.00 98.25 206 ASP A C 1
ATOM 1513 O O . ASP A 1 206 ? 2.816 -15.559 5.511 1.00 98.25 206 ASP A O 1
ATOM 1517 N N . ALA A 1 207 ? 1.158 -17.059 5.660 1.00 96.62 207 ALA A N 1
ATOM 1518 C CA . ALA A 1 207 ? 0.235 -16.187 6.388 1.00 96.62 207 ALA A CA 1
ATOM 1519 C C . ALA A 1 207 ? 0.775 -15.717 7.752 1.00 96.62 207 ALA A C 1
ATOM 1521 O O . ALA A 1 207 ? 0.290 -14.739 8.315 1.00 96.62 207 ALA A O 1
ATOM 1522 N N . ALA A 1 208 ? 1.781 -16.402 8.301 1.00 95.75 208 ALA A N 1
ATOM 1523 C CA . ALA A 1 208 ? 2.443 -16.021 9.543 1.00 95.75 208 ALA A CA 1
ATOM 1524 C C . ALA A 1 208 ? 3.727 -15.196 9.326 1.00 95.75 208 ALA A C 1
ATOM 1526 O O . ALA A 1 208 ? 4.448 -14.960 10.293 1.00 95.75 208 ALA A O 1
ATOM 1527 N N . ASP A 1 209 ? 4.063 -14.812 8.091 1.00 96.88 209 ASP A N 1
ATOM 1528 C CA . ASP A 1 209 ? 5.154 -13.869 7.822 1.00 96.88 209 ASP A CA 1
ATOM 1529 C C . ASP A 1 209 ? 4.708 -12.428 8.121 1.00 96.88 209 ASP A C 1
ATOM 1531 O O . ASP A 1 209 ? 3.597 -12.018 7.766 1.00 96.88 209 ASP A O 1
ATOM 1535 N N . THR A 1 210 ? 5.553 -11.669 8.812 1.00 92.81 210 THR A N 1
ATOM 1536 C CA . THR A 1 210 ? 5.265 -10.301 9.285 1.00 92.81 210 THR A CA 1
ATOM 1537 C C . THR A 1 210 ? 6.299 -9.327 8.748 1.00 92.81 210 THR A C 1
ATOM 1539 O O . THR A 1 210 ? 7.253 -9.746 8.101 1.00 92.81 210 THR A O 1
ATOM 1542 N N . ASP A 1 211 ? 6.129 -8.032 9.024 1.00 91.56 211 ASP A N 1
ATOM 1543 C CA . ASP A 1 211 ? 7.103 -6.992 8.659 1.00 91.56 211 ASP A CA 1
ATOM 1544 C C . ASP A 1 211 ? 7.449 -7.045 7.166 1.00 91.56 211 ASP A C 1
ATOM 1546 O O . ASP A 1 211 ? 8.616 -7.034 6.765 1.00 91.56 211 ASP A O 1
ATOM 1550 N N . LEU A 1 212 ? 6.396 -7.197 6.354 1.00 96.56 212 LEU A N 1
ATOM 1551 C CA . LEU A 1 212 ? 6.519 -7.442 4.929 1.00 96.56 212 LEU A CA 1
ATOM 1552 C C . LEU A 1 212 ? 7.139 -6.240 4.222 1.00 96.56 212 LEU A C 1
ATOM 1554 O O . LEU A 1 212 ? 6.801 -5.082 4.483 1.00 96.56 212 LEU A O 1
ATOM 1558 N N . ARG A 1 213 ? 8.031 -6.538 3.284 1.00 96.88 213 ARG A N 1
ATOM 1559 C CA . ARG A 1 213 ? 8.782 -5.567 2.499 1.00 96.88 213 ARG A CA 1
ATOM 1560 C C . ARG A 1 213 ? 8.683 -5.913 1.030 1.00 96.88 213 ARG A C 1
ATOM 1562 O O . ARG A 1 213 ? 9.049 -7.018 0.628 1.00 96.88 213 ARG A O 1
ATOM 1569 N N . LEU A 1 214 ? 8.202 -4.960 0.249 1.00 98.06 214 LEU A N 1
ATOM 1570 C CA . LEU A 1 214 ? 8.288 -4.984 -1.200 1.00 98.06 214 LEU A CA 1
ATOM 1571 C C . LEU A 1 214 ? 9.730 -4.679 -1.600 1.00 98.06 214 LEU A C 1
ATOM 1573 O O . LEU A 1 214 ? 10.360 -3.783 -1.040 1.00 98.06 214 LEU A O 1
ATOM 1577 N N . ILE A 1 215 ? 10.237 -5.434 -2.559 1.00 97.38 215 ILE A N 1
ATOM 1578 C CA . ILE A 1 215 ? 11.565 -5.279 -3.136 1.00 97.38 215 ILE A CA 1
ATOM 1579 C C . ILE A 1 215 ? 11.358 -4.876 -4.589 1.00 97.38 215 ILE A C 1
ATOM 1581 O O . ILE A 1 215 ? 10.667 -5.590 -5.310 1.00 97.38 215 ILE A O 1
ATOM 1585 N N . TYR A 1 216 ? 11.947 -3.759 -5.002 1.00 96.56 216 TYR A N 1
ATOM 1586 C CA . TYR A 1 216 ? 12.093 -3.409 -6.411 1.00 96.56 216 TYR A CA 1
ATOM 1587 C C . TYR A 1 216 ? 13.474 -3.839 -6.910 1.00 96.56 216 TYR A C 1
ATOM 1589 O O . TYR A 1 216 ? 14.498 -3.446 -6.339 1.00 96.56 216 TYR A O 1
ATOM 1597 N N . ASN A 1 217 ? 13.500 -4.645 -7.968 1.00 91.62 217 ASN A N 1
ATOM 1598 C CA . ASN A 1 217 ? 14.697 -5.197 -8.590 1.00 91.62 217 ASN A CA 1
ATOM 1599 C C . ASN A 1 217 ? 14.484 -5.369 -10.102 1.00 91.62 217 ASN A C 1
ATOM 1601 O O . ASN A 1 217 ? 14.126 -6.447 -10.574 1.00 91.62 217 ASN A O 1
ATOM 1605 N N . GLU A 1 218 ? 14.758 -4.300 -10.852 1.00 82.88 218 GLU A N 1
ATOM 1606 C CA . GLU A 1 218 ? 14.612 -4.249 -12.312 1.00 82.88 218 GLU A CA 1
ATOM 1607 C C . GLU A 1 218 ? 15.193 -5.491 -13.016 1.00 82.88 218 GLU A C 1
ATOM 1609 O O . GLU A 1 218 ? 16.343 -5.890 -12.781 1.00 82.88 218 GLU A O 1
ATOM 1614 N N . GLY A 1 219 ? 14.403 -6.103 -13.905 1.00 63.72 219 GLY A N 1
ATOM 1615 C CA . GLY A 1 219 ? 14.901 -7.015 -14.935 1.00 63.72 219 GLY A CA 1
ATOM 1616 C C . GLY A 1 219 ? 15.643 -8.252 -14.420 1.00 63.72 219 GLY A C 1
ATOM 1617 O O . GLY A 1 219 ? 16.605 -8.689 -15.057 1.00 63.72 219 GLY A O 1
ATOM 1618 N N . PHE A 1 220 ? 15.202 -8.835 -13.299 1.00 63.09 220 PHE A N 1
ATOM 1619 C CA . PHE A 1 220 ? 15.830 -9.992 -12.634 1.00 63.09 220 PHE A CA 1
ATOM 1620 C C . PHE A 1 220 ? 17.190 -9.693 -11.979 1.00 63.09 220 PHE A C 1
ATOM 1622 O O . PHE A 1 220 ? 18.027 -10.592 -11.824 1.00 63.09 220 PHE A O 1
ATOM 1629 N N . GLY A 1 221 ? 17.422 -8.441 -11.576 1.00 68.62 221 GLY A N 1
ATOM 1630 C CA . GLY A 1 221 ? 18.533 -8.077 -10.701 1.00 68.62 221 GLY A CA 1
ATOM 1631 C C . GLY A 1 221 ? 18.532 -8.872 -9.388 1.00 68.62 221 GLY A C 1
ATOM 1632 O O . GLY A 1 221 ? 17.519 -9.444 -8.972 1.00 68.62 221 GLY A O 1
ATOM 1633 N N . SER A 1 222 ? 19.687 -8.922 -8.717 1.00 80.25 222 SER A N 1
ATOM 1634 C CA . SER A 1 222 ? 19.791 -9.604 -7.425 1.00 80.25 222 SER A CA 1
ATOM 1635 C C . SER A 1 222 ? 18.844 -8.961 -6.413 1.00 80.25 222 SER A C 1
ATOM 1637 O O . SER A 1 222 ? 18.961 -7.774 -6.124 1.00 80.25 222 SER A O 1
ATOM 1639 N N . VAL A 1 223 ? 17.962 -9.759 -5.807 1.00 83.25 223 VAL A N 1
ATOM 1640 C CA . VAL A 1 223 ? 17.059 -9.307 -4.732 1.00 83.25 223 VAL A CA 1
ATOM 1641 C C . VAL A 1 223 ? 17.806 -8.714 -3.532 1.00 83.25 223 VAL A C 1
ATOM 1643 O O . VAL A 1 223 ? 17.240 -7.921 -2.788 1.00 83.25 223 VAL A O 1
ATOM 1646 N N . SER A 1 224 ? 19.084 -9.069 -3.341 1.00 82.75 224 SER A N 1
ATOM 1647 C CA . SER A 1 224 ? 19.935 -8.492 -2.290 1.00 82.75 224 SER A CA 1
ATOM 1648 C C . SER A 1 224 ? 20.277 -7.023 -2.513 1.00 82.75 224 SER A C 1
ATOM 1650 O O . SER A 1 224 ? 20.588 -6.329 -1.549 1.00 82.75 224 SER A O 1
ATOM 1652 N N . ASP A 1 225 ? 20.244 -6.583 -3.769 1.00 86.44 225 ASP A N 1
ATOM 1653 C CA . ASP A 1 225 ? 20.665 -5.250 -4.197 1.00 86.44 225 ASP A CA 1
ATOM 1654 C C . ASP A 1 225 ? 19.447 -4.371 -4.528 1.00 86.44 225 ASP A C 1
ATOM 1656 O O . ASP A 1 225 ? 19.599 -3.244 -4.994 1.00 86.44 225 ASP A O 1
ATOM 1660 N N . GLY A 1 226 ? 18.239 -4.904 -4.308 1.00 92.75 226 GLY A N 1
ATOM 1661 C CA . GLY A 1 226 ? 16.984 -4.212 -4.551 1.00 92.75 226 GLY A CA 1
ATOM 1662 C C . GLY A 1 226 ? 16.715 -3.090 -3.552 1.00 92.75 226 GLY A C 1
ATOM 1663 O O . GLY A 1 226 ? 17.357 -2.973 -2.505 1.00 92.75 226 GLY A O 1
ATOM 1664 N N . VAL A 1 227 ? 15.718 -2.276 -3.882 1.00 96.19 227 VAL A N 1
ATOM 1665 C CA . VAL A 1 227 ? 15.246 -1.178 -3.033 1.00 96.19 227 VAL A CA 1
ATOM 1666 C C . VAL A 1 227 ? 14.014 -1.640 -2.269 1.00 96.19 227 VAL A C 1
ATOM 1668 O O . VAL A 1 227 ? 13.096 -2.220 -2.850 1.00 96.19 227 VAL A O 1
ATOM 1671 N N . PHE A 1 228 ? 14.010 -1.418 -0.957 1.00 96.62 228 PHE A N 1
ATOM 1672 C CA . PHE A 1 228 ? 13.018 -1.977 -0.045 1.00 96.62 228 PHE A CA 1
ATOM 1673 C C . PHE A 1 228 ? 11.991 -0.933 0.385 1.00 96.62 228 PHE A C 1
ATOM 1675 O O . PHE A 1 228 ? 12.346 0.176 0.780 1.00 96.62 228 PHE A O 1
ATOM 1682 N N . TYR A 1 229 ? 10.725 -1.335 0.395 1.00 97.06 229 TYR A N 1
ATOM 1683 C CA . TYR A 1 229 ? 9.579 -0.529 0.809 1.00 97.06 229 TYR A CA 1
ATOM 1684 C C . TYR A 1 229 ? 8.735 -1.337 1.794 1.00 97.06 229 TYR A C 1
ATOM 1686 O O . TYR A 1 229 ? 8.561 -2.539 1.606 1.00 97.06 229 TYR A O 1
ATOM 1694 N N . GLU A 1 230 ? 8.186 -0.720 2.835 1.00 95.69 230 GLU A N 1
ATOM 1695 C CA . GLU A 1 230 ? 7.191 -1.377 3.686 1.00 95.69 230 GLU A CA 1
ATOM 1696 C C . GLU A 1 230 ? 5.959 -1.737 2.841 1.00 95.69 230 GLU A C 1
ATOM 1698 O O . GLU A 1 230 ? 5.400 -0.900 2.129 1.00 95.69 230 GLU A O 1
ATOM 1703 N N . ALA A 1 231 ? 5.537 -3.001 2.899 1.00 96.62 231 ALA A N 1
ATOM 1704 C CA . ALA A 1 231 ? 4.387 -3.497 2.143 1.00 96.62 231 ALA A CA 1
ATOM 1705 C C . ALA A 1 231 ? 3.061 -3.333 2.901 1.00 96.62 231 ALA A C 1
ATOM 1707 O O . ALA A 1 231 ? 1.988 -3.443 2.311 1.00 96.62 231 ALA A O 1
ATOM 1708 N N . GLU A 1 232 ? 3.127 -3.068 4.205 1.00 91.44 232 GLU A N 1
ATOM 1709 C CA . GLU A 1 232 ? 1.978 -2.847 5.076 1.00 91.44 232 GLU A CA 1
ATOM 1710 C C . GLU A 1 232 ? 2.196 -1.569 5.894 1.00 91.44 232 GLU A C 1
ATOM 1712 O O . GLU A 1 232 ? 3.329 -1.296 6.295 1.00 91.44 232 GLU A O 1
ATOM 1717 N N . PRO A 1 233 ? 1.140 -0.786 6.167 1.00 86.06 233 PRO A N 1
ATOM 1718 C CA . PRO A 1 233 ? 1.267 0.368 7.039 1.00 86.06 233 PRO A CA 1
ATOM 1719 C C . PRO A 1 233 ? 1.567 -0.068 8.472 1.00 86.06 233 PRO A C 1
ATOM 1721 O O . PRO A 1 233 ? 0.984 -1.029 8.987 1.00 86.06 233 PRO A O 1
ATOM 1724 N N . SER A 1 234 ? 2.453 0.668 9.139 1.00 77.44 234 SER A N 1
ATOM 1725 C CA . SER A 1 234 ? 2.721 0.435 10.553 1.00 77.44 234 SER A CA 1
ATOM 1726 C C . SER A 1 234 ? 1.486 0.788 11.388 1.00 77.44 234 SER A C 1
ATOM 1728 O O . SER A 1 234 ? 0.876 1.846 11.244 1.00 77.44 234 SER A O 1
ATOM 1730 N N . LYS A 1 235 ? 1.109 -0.126 12.286 1.00 72.75 235 LYS A N 1
ATOM 1731 C CA . LYS A 1 235 ? -0.067 0.028 13.160 1.00 72.75 235 LYS A CA 1
ATOM 1732 C C . LYS A 1 235 ? 0.118 1.115 14.217 1.00 72.75 235 LYS A C 1
ATOM 1734 O O . LYS A 1 235 ? -0.870 1.570 14.790 1.00 72.75 235 LYS A O 1
ATOM 1739 N N . ASP A 1 236 ? 1.365 1.515 14.437 1.00 69.31 236 ASP A N 1
ATOM 1740 C CA . ASP A 1 236 ? 1.770 2.492 15.442 1.00 69.31 236 ASP A CA 1
ATOM 1741 C C . ASP A 1 236 ? 2.053 3.871 14.823 1.00 69.31 236 ASP A C 1
ATOM 1743 O O . ASP A 1 236 ? 2.217 4.852 15.543 1.00 69.31 236 ASP A O 1
ATOM 1747 N N . SER A 1 237 ? 2.066 3.967 13.489 1.00 69.19 237 SER A N 1
ATOM 1748 C CA . SER A 1 237 ? 2.221 5.216 12.743 1.00 69.19 237 SER A CA 1
ATOM 1749 C C . SER A 1 237 ? 0.971 5.462 11.905 1.00 69.19 237 SER A C 1
ATOM 1751 O O . SER A 1 237 ? 0.746 4.818 10.880 1.00 69.19 237 SER A O 1
ATOM 1753 N N . GLY A 1 238 ? 0.133 6.389 12.350 1.00 80.44 238 GLY A N 1
ATOM 1754 C CA . GLY A 1 238 ? -1.125 6.681 11.686 1.00 80.44 238 GLY A CA 1
ATOM 1755 C C . GLY A 1 238 ? -1.754 7.966 12.192 1.00 80.44 238 GLY A C 1
ATOM 1756 O O . GLY A 1 238 ? -1.159 8.723 12.956 1.00 80.44 238 GLY A O 1
ATOM 1757 N N . LEU A 1 239 ? -2.979 8.207 11.753 1.00 89.12 239 LEU A N 1
ATOM 1758 C CA . LEU A 1 239 ? -3.746 9.377 12.128 1.00 89.12 239 LEU A CA 1
ATOM 1759 C C . LEU A 1 239 ? -4.468 9.128 13.453 1.00 89.12 239 LEU A C 1
ATOM 1761 O O . LEU A 1 239 ? -5.223 8.162 13.576 1.00 89.12 239 LEU A O 1
ATOM 1765 N N . GLU A 1 240 ? -4.280 10.008 14.437 1.00 93.44 240 GLU A N 1
ATOM 1766 C CA . GLU A 1 240 ? -5.101 9.965 15.646 1.00 93.44 240 GLU A CA 1
ATOM 1767 C C . GLU A 1 240 ? -6.550 10.323 15.292 1.00 93.44 240 GLU A C 1
ATOM 1769 O O . GLU A 1 240 ? -6.834 11.370 14.705 1.00 93.44 240 GLU A O 1
ATOM 1774 N N . ILE A 1 241 ? -7.472 9.434 15.651 1.00 95.75 241 ILE A N 1
ATOM 1775 C CA . ILE A 1 241 ? -8.910 9.628 15.505 1.00 95.75 241 ILE A CA 1
ATOM 1776 C C . ILE A 1 241 ? -9.579 9.561 16.877 1.00 95.75 241 ILE A C 1
ATOM 1778 O O . ILE A 1 241 ? -9.183 8.787 17.752 1.00 95.75 241 ILE A O 1
ATOM 1782 N N . ARG A 1 242 ? -10.642 10.340 17.058 1.00 97.25 242 ARG A N 1
ATOM 1783 C CA . ARG A 1 242 ? -11.435 10.404 18.283 1.00 97.25 242 ARG A CA 1
ATOM 1784 C C . ARG A 1 242 ? -12.871 9.986 18.015 1.00 97.25 242 ARG A C 1
ATOM 1786 O O . ARG A 1 242 ? -13.512 10.498 17.109 1.00 97.25 242 ARG A O 1
ATOM 1793 N N . ALA A 1 243 ? -13.406 9.081 18.825 1.00 96.81 243 ALA A N 1
ATOM 1794 C CA . ALA A 1 243 ? -14.800 8.667 18.726 1.00 96.81 243 ALA A CA 1
ATOM 1795 C C . ALA A 1 243 ? -15.747 9.757 19.258 1.00 96.81 243 ALA A C 1
ATOM 1797 O O . ALA A 1 243 ? -15.682 10.120 20.434 1.00 96.81 243 ALA A O 1
ATOM 1798 N N . ASP A 1 244 ? -16.679 10.243 18.435 1.00 94.69 244 ASP A N 1
ATOM 1799 C CA . ASP A 1 244 ? -17.646 11.269 18.867 1.00 94.69 244 ASP A CA 1
ATOM 1800 C C . ASP A 1 244 ? -18.790 10.674 19.699 1.00 94.69 244 ASP A C 1
ATOM 1802 O O . ASP A 1 244 ? -19.411 11.337 20.531 1.00 94.69 244 ASP A O 1
ATOM 1806 N N . SER A 1 245 ? -19.064 9.387 19.506 1.00 94.25 245 SER A N 1
ATOM 1807 C CA . SER A 1 245 ? -20.104 8.621 20.195 1.00 94.25 245 SER A CA 1
ATOM 1808 C C . SER A 1 245 ? -19.617 7.195 20.464 1.00 94.25 245 SER A C 1
ATOM 1810 O O . SER A 1 245 ? -18.442 6.899 20.271 1.00 94.25 245 SER A O 1
ATOM 1812 N N . ASN A 1 246 ? -20.493 6.303 20.935 1.00 95.69 246 ASN A N 1
ATOM 1813 C CA . ASN A 1 246 ? -20.135 4.888 21.008 1.00 95.69 246 ASN A CA 1
ATOM 1814 C C . ASN A 1 246 ? -20.087 4.309 19.589 1.00 95.69 246 ASN A C 1
ATOM 1816 O O . ASN A 1 246 ? -21.109 4.277 18.898 1.00 95.69 246 ASN A O 1
ATOM 1820 N N . VAL A 1 247 ? -18.913 3.844 19.166 1.00 97.31 247 VAL A N 1
ATOM 1821 C CA . VAL A 1 247 ? -18.666 3.361 17.802 1.00 97.31 247 VAL A CA 1
ATOM 1822 C C . VAL A 1 247 ? -18.429 1.861 17.824 1.00 97.31 247 VAL A C 1
ATOM 1824 O O . VAL A 1 247 ? -17.630 1.360 18.605 1.00 97.31 247 VAL A O 1
ATOM 1827 N N . ASN A 1 248 ? -19.106 1.129 16.943 1.00 97.81 248 ASN A N 1
ATOM 1828 C CA . ASN A 1 248 ? -18.835 -0.294 16.761 1.00 97.81 248 ASN A CA 1
ATOM 1829 C C . ASN A 1 248 ? -17.526 -0.483 15.991 1.00 97.8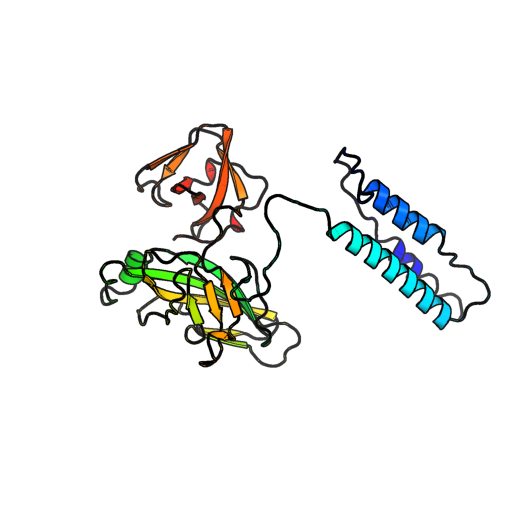1 248 ASN A C 1
ATOM 1831 O O . ASN A 1 248 ? -17.376 0.071 14.901 1.00 97.81 248 ASN A O 1
ATOM 1835 N N . ILE A 1 249 ? -16.646 -1.332 16.513 1.00 97.62 249 ILE A N 1
ATOM 1836 C CA . ILE A 1 249 ? -15.489 -1.850 15.788 1.00 97.62 249 ILE A CA 1
ATOM 1837 C C . ILE A 1 249 ? -15.937 -3.119 15.069 1.00 97.62 249 ILE A C 1
ATOM 1839 O O . ILE A 1 249 ? -16.515 -4.029 15.671 1.00 97.62 249 ILE A O 1
ATOM 1843 N N . ARG A 1 250 ? -15.706 -3.179 13.761 1.00 97.25 250 ARG A N 1
ATOM 1844 C CA . ARG A 1 250 ? -16.163 -4.270 12.898 1.00 97.25 250 ARG A CA 1
ATOM 1845 C C . ARG A 1 250 ? -15.011 -5.060 12.303 1.00 97.25 250 ARG A C 1
ATOM 1847 O O . ARG A 1 250 ? -13.914 -4.553 12.111 1.00 97.25 250 ARG A O 1
ATOM 1854 N N . SER A 1 251 ? -15.307 -6.306 11.959 1.00 92.25 251 SER A N 1
ATOM 1855 C CA . SER A 1 251 ? -14.380 -7.234 11.293 1.00 92.25 251 SER A CA 1
ATOM 1856 C C . SER A 1 251 ? -14.018 -6.844 9.851 1.00 92.25 251 SER A C 1
ATOM 1858 O O . SER A 1 251 ? -13.089 -7.413 9.293 1.00 92.25 251 SER A O 1
ATOM 1860 N N . GLY A 1 252 ? -14.720 -5.881 9.249 1.00 92.75 252 GLY A N 1
ATOM 1861 C CA . GLY A 1 252 ? -14.462 -5.383 7.897 1.00 92.75 252 GLY A CA 1
ATOM 1862 C C . GLY A 1 252 ? -15.143 -4.031 7.650 1.00 92.75 252 GLY A C 1
ATOM 1863 O O . GLY A 1 252 ? -16.015 -3.650 8.444 1.00 92.75 252 GLY A O 1
ATOM 1864 N N . PRO A 1 253 ? -14.795 -3.324 6.557 1.00 94.94 253 PRO A N 1
ATOM 1865 C CA . PRO A 1 253 ? -15.316 -1.997 6.212 1.00 94.94 253 PRO A CA 1
ATOM 1866 C C . PRO A 1 253 ? -16.751 -2.062 5.654 1.00 94.94 253 PRO A C 1
ATOM 1868 O O . PRO A 1 253 ? -17.046 -1.663 4.532 1.00 94.94 253 PRO A O 1
ATOM 1871 N N . SER A 1 254 ? -17.682 -2.636 6.418 1.00 94.25 254 SER A N 1
ATOM 1872 C CA . SER A 1 254 ? -19.076 -2.791 6.005 1.00 94.25 254 SER A CA 1
ATOM 1873 C C . SER A 1 254 ? -20.017 -2.807 7.198 1.00 94.25 254 SER A C 1
ATOM 1875 O O . SER A 1 254 ? -19.745 -3.415 8.233 1.00 94.25 254 SER A O 1
ATOM 1877 N N . THR A 1 255 ? -21.207 -2.234 7.031 1.00 93.62 255 THR A N 1
ATOM 1878 C CA . THR A 1 255 ? -22.284 -2.331 8.028 1.00 93.62 255 THR A CA 1
ATOM 1879 C C . THR A 1 255 ? -22.806 -3.760 8.209 1.00 93.62 255 THR A C 1
ATOM 1881 O O . THR A 1 255 ? -23.389 -4.061 9.254 1.00 93.62 255 THR A O 1
ATOM 1884 N N . ASN A 1 256 ? -22.548 -4.648 7.243 1.00 94.94 256 ASN A N 1
ATOM 1885 C CA . ASN A 1 256 ? -22.868 -6.075 7.317 1.00 94.94 256 ASN A CA 1
ATOM 1886 C C . ASN A 1 256 ? -21.770 -6.905 8.002 1.00 94.94 256 ASN A C 1
ATOM 1888 O O . ASN A 1 256 ? -22.017 -8.057 8.354 1.00 94.94 256 ASN A O 1
ATOM 1892 N N . ALA A 1 257 ? -20.570 -6.347 8.196 1.00 93.19 257 ALA A N 1
ATOM 1893 C CA . ALA A 1 257 ? -19.496 -7.037 8.896 1.00 93.19 257 ALA A CA 1
ATOM 1894 C C . ALA A 1 257 ? -19.841 -7.188 10.385 1.00 93.19 257 ALA A C 1
ATOM 1896 O O . ALA A 1 257 ? -20.431 -6.289 10.995 1.00 93.19 257 ALA A O 1
ATOM 1897 N N . GLY A 1 258 ? -19.466 -8.321 10.982 1.00 94.56 258 GLY A N 1
ATOM 1898 C CA . GLY A 1 258 ? -19.723 -8.587 12.397 1.00 94.56 258 GLY A CA 1
ATOM 1899 C C . GLY A 1 258 ? -19.033 -7.559 13.292 1.00 94.56 258 GLY A C 1
ATOM 1900 O O . GLY A 1 258 ? -17.888 -7.182 13.026 1.00 94.56 258 GLY A O 1
ATOM 1901 N N . VAL A 1 259 ? -19.733 -7.114 14.338 1.00 97.25 259 VAL A N 1
ATOM 1902 C CA . VAL A 1 259 ? -19.158 -6.277 15.401 1.00 97.25 259 VAL A CA 1
ATOM 1903 C C . VAL A 1 259 ? -18.250 -7.156 16.253 1.00 97.25 259 VAL A C 1
ATOM 1905 O O . VAL A 1 259 ? -18.686 -8.205 16.727 1.00 97.25 259 VAL A O 1
ATOM 1908 N N . VAL A 1 260 ? -16.996 -6.743 16.406 1.00 96.75 260 VAL A N 1
ATOM 1909 C CA . VAL A 1 260 ? -15.972 -7.473 17.167 1.0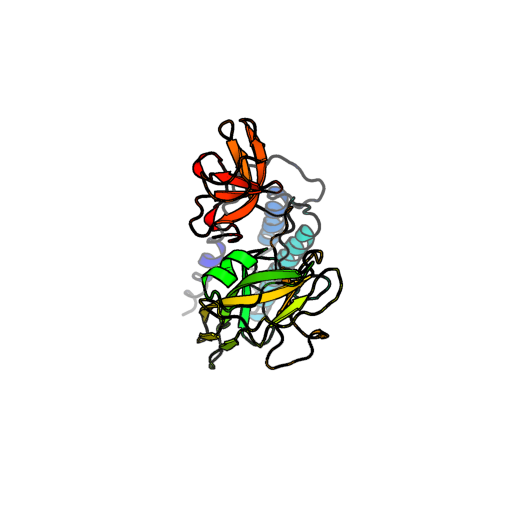0 96.75 260 VAL A CA 1
ATOM 1910 C C . VAL A 1 260 ? -15.652 -6.793 18.494 1.00 96.75 260 VAL A C 1
ATOM 1912 O O . VAL A 1 260 ? -15.273 -7.481 19.435 1.00 96.75 260 VAL A O 1
ATOM 1915 N N . ASP A 1 261 ? -15.847 -5.474 18.579 1.00 96.81 261 ASP A N 1
ATOM 1916 C CA . ASP A 1 261 ? -15.632 -4.672 19.786 1.00 96.81 261 ASP A CA 1
ATOM 1917 C C . ASP A 1 261 ? -16.337 -3.298 19.654 1.00 96.81 261 ASP A C 1
ATOM 1919 O O . ASP A 1 261 ? -17.098 -3.067 18.707 1.00 96.81 261 ASP A O 1
ATOM 1923 N N . SER A 1 262 ? -16.101 -2.366 20.577 1.00 96.50 262 SER A N 1
ATOM 1924 C CA . SER A 1 262 ? -16.609 -0.992 20.522 1.00 96.50 262 SER A CA 1
ATOM 1925 C C . SER A 1 262 ? -15.645 0.032 21.126 1.00 96.50 262 SER A C 1
ATOM 1927 O O . SER A 1 262 ? -14.969 -0.247 22.110 1.00 96.50 262 SER A O 1
ATOM 1929 N N . LEU A 1 263 ? -15.644 1.248 20.577 1.00 96.62 263 LEU A N 1
ATOM 1930 C CA . LEU A 1 263 ? -15.018 2.427 21.176 1.00 96.62 263 LEU A CA 1
ATOM 1931 C C . LEU A 1 263 ? -16.052 3.204 21.986 1.00 96.62 263 LEU A C 1
ATOM 1933 O O . LEU A 1 263 ? -17.168 3.443 21.516 1.00 96.62 263 LEU A O 1
ATOM 1937 N N . ALA A 1 264 ? -15.670 3.630 23.188 1.00 97.38 264 ALA A N 1
ATOM 1938 C CA . ALA A 1 264 ? -16.480 4.547 23.974 1.00 97.38 264 ALA A CA 1
ATOM 1939 C C . ALA A 1 264 ? -16.386 5.971 23.406 1.00 97.38 264 ALA A C 1
ATOM 1941 O O . ALA A 1 264 ? -15.364 6.371 22.849 1.00 97.38 264 ALA A O 1
ATOM 1942 N N . SER A 1 265 ? -17.447 6.760 23.588 1.00 97.06 265 SER A N 1
ATOM 1943 C CA . SER A 1 265 ? -17.416 8.187 23.250 1.00 97.06 265 SER A CA 1
ATOM 1944 C C . SER A 1 265 ? -16.250 8.894 23.950 1.00 97.06 265 SER A C 1
ATOM 1946 O O . SER A 1 265 ? -16.048 8.754 25.157 1.00 97.06 265 SER A O 1
ATOM 1948 N N . GLY A 1 266 ? -15.487 9.663 23.177 1.00 95.88 266 GLY A N 1
ATOM 1949 C CA . GLY A 1 266 ? -14.312 10.404 23.616 1.00 95.88 266 GLY A CA 1
ATOM 1950 C C . GLY A 1 266 ? -12.998 9.624 23.570 1.00 95.88 266 GLY A C 1
ATOM 1951 O O . GLY A 1 266 ? -11.960 10.255 23.755 1.00 95.88 266 GLY A O 1
ATOM 1952 N N . SER A 1 267 ? -13.015 8.310 23.316 1.00 96.19 267 SER A N 1
ATOM 1953 C CA . SER A 1 267 ? -11.793 7.513 23.157 1.00 96.19 267 SER A CA 1
ATOM 1954 C C . SER A 1 267 ? -11.004 7.939 21.920 1.00 96.19 267 SER A C 1
ATOM 1956 O O . SER A 1 267 ? -11.593 8.161 20.861 1.00 96.19 267 SER A O 1
ATOM 1958 N N . THR A 1 268 ? -9.679 8.001 22.051 1.00 95.75 268 THR A N 1
ATOM 1959 C CA . THR A 1 268 ? -8.738 8.224 20.949 1.00 95.75 268 THR A CA 1
ATOM 1960 C C . THR A 1 268 ? -8.009 6.930 20.598 1.00 95.75 268 THR A C 1
ATOM 1962 O O . THR A 1 268 ? -7.692 6.128 21.478 1.00 95.75 268 THR A O 1
ATOM 1965 N N . VAL A 1 269 ? -7.792 6.698 19.304 1.00 94.00 269 VAL A N 1
ATOM 1966 C CA . VAL A 1 269 ? -7.048 5.551 18.760 1.00 94.00 269 VAL A CA 1
ATOM 1967 C C . VAL A 1 269 ? -6.295 5.969 17.499 1.00 94.00 269 VAL A C 1
ATOM 1969 O O . VAL A 1 269 ? -6.625 6.981 16.885 1.00 94.00 269 VAL A O 1
ATOM 1972 N N . ILE A 1 270 ? -5.312 5.169 17.088 1.00 92.69 270 ILE A N 1
ATOM 1973 C CA . ILE A 1 270 ? -4.581 5.379 15.837 1.00 92.69 270 ILE A CA 1
ATOM 1974 C C . ILE A 1 270 ? -5.279 4.632 14.699 1.00 92.69 270 ILE A C 1
ATOM 1976 O O . ILE A 1 270 ? -5.493 3.417 14.774 1.00 92.69 270 ILE A O 1
ATOM 1980 N N . ALA A 1 271 ? -5.632 5.367 13.649 1.00 93.12 271 ALA A N 1
ATOM 1981 C CA . ALA A 1 271 ? -6.042 4.822 12.367 1.00 93.12 271 ALA A CA 1
ATOM 1982 C C . ALA A 1 271 ? -4.837 4.748 11.427 1.00 93.12 271 ALA A C 1
ATOM 1984 O O . ALA A 1 271 ? -4.166 5.749 11.201 1.00 93.12 271 ALA A O 1
ATOM 1985 N N . PHE A 1 272 ? -4.578 3.580 10.850 1.00 89.44 272 PHE A N 1
ATOM 1986 C CA . PHE A 1 272 ? -3.418 3.350 9.972 1.00 89.44 272 PHE A CA 1
ATOM 1987 C C . PHE A 1 272 ? -3.811 2.987 8.536 1.00 89.44 272 PHE A C 1
ATOM 1989 O O . PHE A 1 272 ? -2.958 2.753 7.687 1.00 89.44 272 PHE A O 1
ATOM 1996 N N . GLY A 1 273 ? -5.108 2.919 8.250 1.00 91.69 273 GLY A N 1
ATOM 1997 C CA . GLY A 1 273 ? -5.602 2.587 6.924 1.00 91.69 273 GLY A CA 1
ATOM 1998 C C . GLY A 1 273 ? -7.059 2.968 6.742 1.00 91.69 273 GLY A C 1
ATOM 1999 O O . GLY A 1 273 ? -7.723 3.445 7.665 1.00 91.69 273 GLY A O 1
ATOM 2000 N N . ARG A 1 274 ? -7.563 2.751 5.535 1.00 94.62 274 ARG A N 1
ATOM 2001 C CA . ARG A 1 274 ? -8.943 3.009 5.130 1.00 94.62 274 ARG A CA 1
ATOM 2002 C C . ARG A 1 274 ? -9.367 2.096 3.992 1.00 94.62 274 ARG A C 1
ATOM 2004 O O . ARG A 1 274 ? -8.545 1.436 3.362 1.00 94.62 274 ARG A O 1
ATOM 2011 N N . ASN A 1 275 ? -10.659 2.084 3.699 1.00 93.81 275 ASN A N 1
ATOM 2012 C CA . ASN A 1 275 ? -11.144 1.499 2.458 1.00 93.81 275 ASN A CA 1
ATOM 2013 C C . ASN A 1 275 ? -11.029 2.500 1.289 1.00 93.81 275 ASN A C 1
ATOM 2015 O O . ASN A 1 275 ? -10.700 3.679 1.474 1.00 93.81 275 ASN A O 1
ATOM 2019 N N . GLN A 1 276 ? -11.300 2.030 0.071 1.00 89.00 276 GLN A N 1
ATOM 2020 C CA . GLN A 1 276 ? -11.049 2.786 -1.161 1.00 89.00 276 GLN A CA 1
ATOM 2021 C C . GLN A 1 276 ? -11.749 4.155 -1.212 1.00 89.00 276 GLN A C 1
ATOM 2023 O O . GLN A 1 276 ? -11.137 5.134 -1.645 1.00 89.00 276 GLN A O 1
ATOM 2028 N N . ASP A 1 277 ? -12.995 4.246 -0.742 1.00 92.06 277 ASP A N 1
ATOM 2029 C CA . ASP A 1 277 ? -13.785 5.486 -0.743 1.00 92.06 277 ASP A CA 1
ATOM 2030 C C . ASP A 1 277 ? -13.628 6.335 0.533 1.00 92.06 277 ASP A C 1
ATOM 2032 O O . ASP A 1 277 ? -14.183 7.430 0.612 1.00 92.06 277 ASP A O 1
ATOM 2036 N N . GLY A 1 278 ? -12.871 5.848 1.523 1.00 94.12 278 GLY A N 1
ATOM 2037 C CA . GLY A 1 278 ? -12.631 6.536 2.793 1.00 94.12 278 GLY A CA 1
ATOM 2038 C C . GLY A 1 278 ? -13.821 6.540 3.756 1.00 94.12 278 GLY A C 1
ATOM 2039 O O . GLY A 1 278 ? -13.780 7.233 4.771 1.00 94.12 278 GLY A O 1
ATOM 2040 N N . SER A 1 279 ? -14.880 5.772 3.485 1.00 96.56 279 SER A N 1
ATOM 2041 C CA . SER A 1 279 ? -16.034 5.667 4.388 1.00 96.56 279 SER A CA 1
ATOM 2042 C C . SER A 1 279 ? -15.742 4.852 5.654 1.00 96.56 279 SER A C 1
ATOM 2044 O O . SER A 1 279 ? -16.442 5.000 6.661 1.00 96.56 279 SER A O 1
ATOM 2046 N N . TRP A 1 280 ? -14.686 4.039 5.646 1.00 97.62 280 TRP A N 1
ATOM 2047 C CA . TRP A 1 280 ? -14.204 3.273 6.791 1.00 97.62 280 TRP A CA 1
ATOM 2048 C C . TRP A 1 280 ? -12.717 3.499 7.011 1.00 97.62 280 TRP A C 1
ATOM 2050 O O . TRP A 1 280 ? -11.939 3.514 6.059 1.00 97.62 280 TRP A O 1
ATOM 2060 N N . VAL A 1 281 ? -12.321 3.580 8.279 1.00 96.50 281 VAL A N 1
ATOM 2061 C CA . VAL A 1 281 ? -10.915 3.626 8.691 1.00 96.50 281 VAL A CA 1
ATOM 2062 C C . VAL A 1 281 ? -10.561 2.386 9.503 1.00 96.50 281 VAL A C 1
ATOM 2064 O O . VAL A 1 281 ? -11.386 1.852 10.254 1.00 96.50 281 VAL A O 1
ATOM 2067 N N . GLN A 1 282 ? -9.339 1.904 9.312 1.00 94.56 282 GLN A N 1
ATOM 2068 C CA . GLN A 1 282 ? -8.795 0.727 9.968 1.00 94.56 282 GLN A CA 1
ATOM 2069 C C . GLN A 1 282 ? -7.970 1.133 11.186 1.00 94.56 282 GLN A C 1
ATOM 2071 O O . GLN A 1 282 ? -7.123 2.021 11.116 1.00 94.56 282 GLN A O 1
ATOM 2076 N N . ILE A 1 283 ? -8.212 0.432 12.287 1.00 93.94 283 ILE A N 1
ATOM 2077 C CA . ILE A 1 283 ? -7.505 0.537 13.563 1.00 93.94 283 ILE A CA 1
ATOM 2078 C C . ILE A 1 283 ? -6.978 -0.846 13.965 1.00 93.94 283 ILE A C 1
ATOM 2080 O O . ILE A 1 283 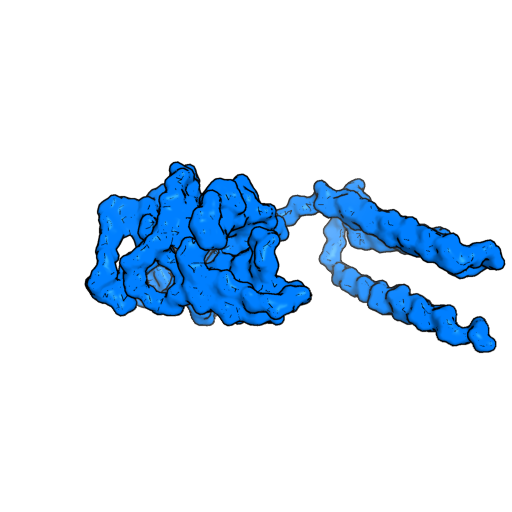? -7.322 -1.856 13.346 1.00 93.94 283 ILE A O 1
ATOM 2084 N N . ALA A 1 284 ? -6.182 -0.920 15.039 1.00 87.81 284 ALA A N 1
ATOM 2085 C CA . ALA A 1 284 ? -5.490 -2.155 15.448 1.00 87.81 284 ALA A CA 1
ATOM 2086 C C . ALA A 1 284 ? -6.420 -3.374 15.574 1.00 87.81 284 ALA A C 1
ATOM 2088 O O . ALA A 1 284 ? -6.039 -4.487 15.213 1.00 87.81 284 ALA A O 1
ATOM 2089 N N . ASN A 1 285 ? -7.653 -3.139 16.030 1.00 87.62 285 ASN A N 1
ATOM 2090 C CA . ASN A 1 285 ? -8.620 -4.185 16.357 1.00 87.62 285 ASN A CA 1
ATOM 2091 C C . ASN A 1 285 ? -9.802 -4.276 15.373 1.00 87.62 285 ASN A C 1
ATOM 2093 O O . ASN A 1 285 ? -10.768 -4.983 15.656 1.00 87.62 285 ASN A O 1
ATOM 2097 N N . GLY A 1 286 ? -9.765 -3.576 14.231 1.00 92.75 286 GLY A N 1
ATOM 2098 C CA . GLY A 1 286 ? -10.801 -3.685 13.200 1.00 92.75 286 GLY A CA 1
ATOM 2099 C C . GLY A 1 286 ? -11.095 -2.382 12.467 1.00 92.75 286 GLY A C 1
ATOM 2100 O O . GLY A 1 286 ? -10.213 -1.563 12.242 1.00 92.75 286 GLY A O 1
ATOM 2101 N N . TRP A 1 287 ? -12.353 -2.208 12.075 1.00 97.25 287 TRP A N 1
ATOM 2102 C CA . TRP A 1 287 ? -12.814 -1.125 11.211 1.00 97.25 287 TRP A CA 1
ATOM 2103 C C . TRP A 1 287 ? -13.878 -0.283 11.898 1.00 97.25 287 TRP A C 1
ATOM 2105 O O . TRP A 1 287 ? -14.818 -0.824 12.487 1.00 97.25 287 TRP A O 1
ATOM 2115 N N . VAL A 1 288 ? -13.764 1.035 11.780 1.00 97.50 288 VAL A N 1
ATOM 2116 C CA . VAL A 1 288 ? -14.745 1.993 12.300 1.00 97.50 288 VAL A CA 1
ATOM 2117 C C . VAL A 1 288 ? -15.257 2.890 11.179 1.00 97.50 288 VAL A C 1
ATOM 2119 O O . VAL A 1 288 ? -14.551 3.168 10.210 1.00 97.50 288 VAL A O 1
ATOM 2122 N N . PHE A 1 289 ? -16.519 3.304 11.282 1.00 97.25 289 PHE A N 1
ATOM 2123 C CA . PHE A 1 289 ? -17.147 4.137 10.260 1.00 97.25 289 PHE A CA 1
ATOM 2124 C C . PHE A 1 289 ? -16.634 5.574 10.386 1.00 97.25 289 PHE A C 1
ATOM 2126 O O . PHE A 1 289 ? -16.775 6.179 11.451 1.00 97.25 289 PHE A O 1
ATOM 2133 N N . ALA A 1 290 ? -16.049 6.114 9.314 1.00 96.75 290 ALA A N 1
ATOM 2134 C CA . ALA A 1 290 ? -15.303 7.372 9.344 1.00 96.75 290 ALA A CA 1
ATOM 2135 C C . ALA A 1 290 ? -16.165 8.561 9.796 1.00 96.75 290 ALA A C 1
ATOM 2137 O O . ALA A 1 290 ? -15.689 9.446 10.493 1.00 96.75 290 ALA A O 1
ATOM 2138 N N . SER A 1 291 ? -17.466 8.555 9.486 1.00 96.44 291 SER A N 1
ATOM 2139 C CA . SER A 1 291 ? -18.375 9.642 9.873 1.00 96.44 291 SER A CA 1
ATOM 2140 C C . SER A 1 291 ? -18.727 9.682 11.369 1.00 96.44 291 SER A C 1
ATOM 2142 O O . SER A 1 291 ? -19.534 10.520 11.767 1.00 96.44 291 SER A O 1
ATOM 2144 N N . LEU A 1 292 ? -18.255 8.723 12.174 1.00 96.56 292 LEU A N 1
ATOM 2145 C CA . LEU A 1 292 ? -18.498 8.654 13.623 1.00 96.56 292 LEU A CA 1
ATOM 2146 C C . LEU A 1 292 ? -17.255 9.007 14.450 1.00 96.56 292 LEU A C 1
ATOM 2148 O O . LEU A 1 292 ? -17.278 8.878 15.681 1.00 96.56 292 LEU A O 1
ATOM 2152 N N . VAL A 1 293 ? -16.177 9.402 13.776 1.00 97.12 293 VAL A N 1
ATOM 2153 C CA . VAL A 1 293 ? -14.914 9.793 14.388 1.00 97.12 293 VAL A CA 1
ATOM 2154 C C . VAL A 1 293 ? -14.475 11.154 13.853 1.00 97.12 293 VAL A C 1
ATOM 2156 O O . VAL A 1 293 ? -14.786 11.524 12.723 1.00 97.12 293 VAL A O 1
ATOM 2159 N N . THR A 1 294 ? -13.739 11.893 14.671 1.00 96.31 294 THR A N 1
ATOM 2160 C CA . THR A 1 294 ? -13.128 13.178 14.329 1.00 96.31 294 THR A CA 1
ATOM 2161 C C . THR A 1 294 ? -11.613 13.074 14.361 1.00 96.31 294 THR A C 1
ATOM 2163 O O . THR A 1 294 ? -11.047 12.240 15.065 1.00 96.31 294 THR A O 1
ATOM 2166 N N . THR A 1 295 ? -10.945 13.905 13.571 1.00 94.75 295 THR A N 1
ATOM 2167 C CA . THR A 1 295 ? -9.486 13.983 13.500 1.00 94.75 295 THR A CA 1
ATOM 2168 C C . THR A 1 295 ? -9.073 15.335 12.927 1.00 94.75 295 THR A C 1
ATOM 2170 O O . THR A 1 295 ? -9.856 15.959 12.207 1.00 94.75 295 THR A O 1
ATOM 2173 N N . ASP A 1 296 ? -7.864 15.781 13.259 1.00 89.81 296 ASP A N 1
ATOM 2174 C CA . ASP A 1 296 ? -7.287 17.027 12.747 1.00 89.81 296 ASP A CA 1
ATOM 2175 C C . ASP A 1 296 ? -6.609 16.843 11.374 1.00 89.81 296 ASP A C 1
ATOM 2177 O O . ASP A 1 296 ? -6.345 17.823 10.677 1.00 89.81 296 ASP A O 1
ATOM 2181 N N . GLY A 1 297 ? -6.333 15.597 10.969 1.00 88.19 297 GLY A N 1
ATOM 2182 C CA . GLY A 1 297 ? -5.723 15.271 9.677 1.00 88.19 297 GLY A CA 1
ATOM 2183 C C . GLY A 1 297 ? -6.726 14.872 8.594 1.00 88.19 297 GLY A C 1
ATOM 2184 O O . GLY A 1 297 ? -7.926 14.731 8.826 1.00 88.19 297 GLY A O 1
ATOM 2185 N N . ASP A 1 298 ? -6.218 14.661 7.381 1.00 89.06 298 ASP A N 1
ATOM 2186 C CA . ASP A 1 298 ? -7.023 14.199 6.249 1.00 89.06 298 ASP A CA 1
ATOM 2187 C C . ASP A 1 298 ? -7.026 12.665 6.171 1.00 89.06 298 ASP A C 1
ATOM 2189 O O . ASP A 1 298 ? -6.016 12.039 5.848 1.00 89.06 298 ASP A O 1
ATOM 2193 N N . ILE A 1 299 ? -8.190 12.056 6.418 1.00 90.81 299 ILE A N 1
ATOM 2194 C CA . ILE A 1 299 ? -8.406 10.605 6.299 1.00 90.81 299 ILE A CA 1
ATOM 2195 C C . ILE A 1 299 ? -8.037 10.097 4.903 1.00 90.81 299 ILE A C 1
ATOM 2197 O O . ILE A 1 299 ? -7.583 8.964 4.776 1.00 90.81 299 ILE A O 1
ATOM 2201 N N . MET A 1 300 ? -8.187 10.902 3.849 1.00 89.94 300 MET A N 1
ATOM 2202 C CA . MET A 1 300 ? -7.889 10.461 2.484 1.00 89.94 300 MET A CA 1
ATOM 2203 C C . MET A 1 300 ? -6.398 10.214 2.244 1.00 89.94 300 MET A C 1
ATOM 2205 O O . MET A 1 300 ? -6.061 9.478 1.312 1.00 89.94 300 MET A O 1
ATOM 2209 N N . GLN A 1 301 ? -5.531 10.751 3.109 1.00 86.25 301 GLN A N 1
ATOM 2210 C CA . GLN A 1 301 ? -4.097 10.457 3.130 1.00 86.25 301 GLN A CA 1
ATOM 2211 C C . GLN A 1 301 ? -3.779 9.101 3.772 1.00 86.25 301 GLN A C 1
ATOM 2213 O O . GLN A 1 301 ? -2.660 8.615 3.621 1.00 86.25 301 GLN A O 1
ATOM 2218 N N . LEU A 1 302 ? -4.735 8.464 4.466 1.00 87.88 302 LEU A N 1
ATOM 2219 C CA . LEU A 1 302 ? -4.518 7.124 4.999 1.00 87.88 302 LEU A CA 1
ATOM 2220 C C . LEU A 1 302 ? -4.371 6.096 3.859 1.00 87.88 302 LEU A C 1
ATOM 2222 O O . LEU A 1 302 ? -5.105 6.165 2.864 1.00 87.88 302 LEU A O 1
ATOM 2226 N N . PRO A 1 303 ? -3.481 5.106 4.039 1.00 86.19 303 PRO A N 1
ATOM 2227 C CA . PRO A 1 303 ? -3.341 3.922 3.194 1.00 86.19 303 PRO A CA 1
ATOM 2228 C C . PRO A 1 303 ? -4.653 3.220 2.851 1.00 86.19 303 PRO A C 1
ATOM 2230 O O . PRO A 1 303 ? -5.491 3.017 3.727 1.00 86.19 303 PRO A O 1
ATOM 2233 N N . ILE A 1 304 ? -4.811 2.745 1.612 1.00 88.19 304 ILE A N 1
ATOM 2234 C CA . ILE A 1 304 ? -5.938 1.867 1.267 1.00 88.19 304 ILE A CA 1
ATOM 2235 C C . ILE A 1 304 ? -5.600 0.440 1.703 1.00 88.19 304 ILE A C 1
ATOM 2237 O O . I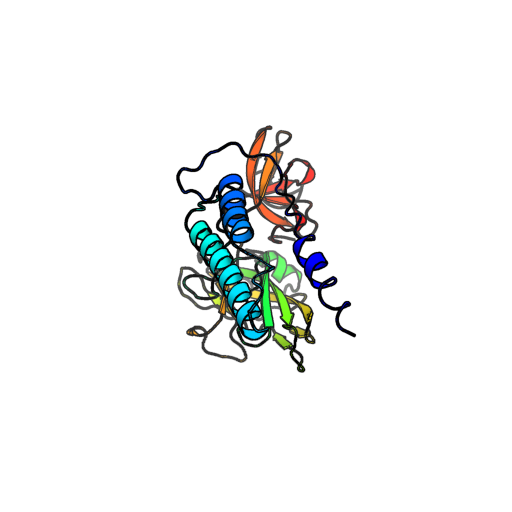LE A 1 304 ? -4.739 -0.201 1.112 1.00 88.19 304 ILE A O 1
ATOM 2241 N N . THR A 1 305 ? -6.286 -0.077 2.715 1.00 88.44 305 THR A N 1
ATOM 2242 C CA . THR A 1 305 ? -6.013 -1.398 3.303 1.00 88.44 305 THR A CA 1
ATOM 2243 C C . THR A 1 305 ? -7.125 -2.432 3.068 1.00 88.44 305 THR A C 1
ATOM 2245 O O . THR A 1 305 ? -7.032 -3.588 3.487 1.00 88.44 305 THR A O 1
ATOM 2248 N N . ALA A 1 306 ? -8.208 -2.019 2.405 1.00 84.19 306 ALA A N 1
ATOM 2249 C CA . ALA A 1 306 ? -9.304 -2.876 1.961 1.00 84.19 306 ALA A CA 1
ATOM 2250 C C . ALA A 1 306 ? -10.103 -2.219 0.824 1.00 84.19 306 ALA A C 1
ATOM 2252 O O . ALA A 1 306 ? -10.008 -1.009 0.599 1.00 84.19 306 ALA A O 1
ATOM 2253 N N . GLN A 1 307 ? -10.920 -3.025 0.142 1.00 71.44 307 GLN A N 1
ATOM 2254 C CA . GLN A 1 307 ? -11.957 -2.548 -0.778 1.00 71.44 307 GLN A CA 1
ATOM 2255 C C . GLN A 1 307 ? -13.287 -2.370 -0.041 1.00 71.44 307 GLN A C 1
ATOM 2257 O O . GLN A 1 307 ? -13.665 -3.291 0.721 1.00 71.44 307 GLN A O 1
#